Protein AF-A0A969BCL4-F1 (afdb_monomer_lite)

Structure (mmCIF, N/CA/C/O backbone):
data_AF-A0A969BCL4-F1
#
_entry.id   AF-A0A969BCL4-F1
#
loop_
_atom_site.group_PDB
_atom_site.id
_atom_site.type_symbol
_atom_site.label_atom_id
_atom_site.label_alt_id
_atom_site.label_comp_id
_atom_site.label_asym_id
_atom_site.label_entity_id
_atom_site.label_seq_id
_atom_site.pdbx_PDB_ins_code
_atom_site.Cartn_x
_atom_site.Cartn_y
_atom_site.Cartn_z
_atom_site.occupancy
_atom_site.B_iso_or_equiv
_atom_site.auth_seq_id
_atom_site.auth_comp_id
_atom_site.auth_asym_id
_atom_site.auth_atom_id
_atom_site.pdbx_PDB_model_num
ATOM 1 N N . MET A 1 1 ? -19.140 24.832 31.722 1.00 55.03 1 MET A N 1
ATOM 2 C CA . MET A 1 1 ? -18.782 24.164 30.448 1.00 55.03 1 MET A CA 1
ATOM 3 C C . MET A 1 1 ? -19.982 23.315 30.050 1.00 55.03 1 MET A C 1
ATOM 5 O O . MET A 1 1 ? -20.531 22.683 30.938 1.00 55.03 1 MET A O 1
ATOM 9 N N . THR A 1 2 ? -20.484 23.384 28.812 1.00 69.19 2 THR A N 1
ATOM 10 C CA . THR A 1 2 ? -21.686 22.618 28.419 1.00 69.19 2 THR A CA 1
ATOM 11 C C . THR A 1 2 ? -21.348 21.136 28.250 1.00 69.19 2 THR A C 1
ATOM 13 O O . THR A 1 2 ? -20.245 20.812 27.806 1.00 69.19 2 THR A O 1
ATOM 16 N N . ILE A 1 3 ? -22.291 20.250 28.586 1.00 69.75 3 ILE A N 1
ATOM 17 C CA . ILE A 1 3 ? -22.144 18.784 28.495 1.00 69.75 3 ILE A CA 1
ATOM 18 C C . ILE A 1 3 ? -21.679 18.358 27.087 1.00 69.75 3 ILE A C 1
ATOM 20 O O . ILE A 1 3 ? -20.773 17.538 26.960 1.00 69.75 3 ILE A O 1
ATOM 24 N N . ASP A 1 4 ? -22.176 19.016 26.035 1.00 76.06 4 ASP A N 1
ATOM 25 C CA . ASP A 1 4 ? -21.784 18.742 24.644 1.00 76.06 4 ASP A CA 1
ATOM 26 C C . ASP A 1 4 ? -20.310 19.057 24.351 1.00 76.06 4 ASP A C 1
ATOM 28 O O . ASP A 1 4 ? -19.649 18.353 23.586 1.00 76.06 4 ASP A O 1
ATOM 32 N N . LYS A 1 5 ? -19.747 20.105 24.968 1.00 81.88 5 LYS A N 1
ATOM 33 C CA . LYS A 1 5 ? -18.321 20.432 24.800 1.00 81.88 5 LYS A CA 1
ATOM 34 C C . LYS A 1 5 ? -17.436 19.387 25.469 1.00 81.88 5 LYS A C 1
ATOM 36 O O . LYS A 1 5 ? -16.369 19.068 24.948 1.00 81.88 5 LYS A O 1
ATOM 41 N N . GLU A 1 6 ? -17.869 18.849 26.603 1.00 78.62 6 GLU A N 1
ATOM 42 C CA . GLU A 1 6 ? -17.130 17.818 27.328 1.00 78.62 6 GLU A CA 1
ATOM 43 C C . GLU A 1 6 ? -17.177 16.466 26.610 1.00 78.62 6 GLU A C 1
ATOM 45 O O . GLU A 1 6 ? -16.129 15.851 26.402 1.00 78.62 6 GLU A O 1
ATOM 50 N N . ALA A 1 7 ? -18.354 16.065 26.122 1.00 77.19 7 ALA A N 1
ATOM 51 C CA . ALA A 1 7 ? -18.529 14.873 25.294 1.00 77.19 7 ALA A CA 1
ATOM 52 C C . ALA A 1 7 ? -17.659 14.921 24.026 1.00 77.19 7 ALA A C 1
ATOM 54 O O . ALA A 1 7 ? -16.911 13.982 23.740 1.00 77.19 7 ALA A O 1
ATOM 55 N N . ASN A 1 8 ? -17.665 16.053 23.316 1.00 81.38 8 ASN A N 1
ATOM 56 C CA . ASN A 1 8 ? -16.809 16.255 22.147 1.00 81.38 8 ASN A CA 1
ATOM 57 C C . ASN A 1 8 ? -15.319 16.197 22.504 1.00 81.38 8 ASN A C 1
ATOM 59 O O . ASN A 1 8 ? -14.528 15.584 21.789 1.00 81.38 8 ASN A O 1
ATOM 63 N N . ARG A 1 9 ? -14.914 16.775 23.641 1.00 83.88 9 ARG A N 1
ATOM 64 C CA . ARG A 1 9 ? -13.519 16.718 24.099 1.00 83.88 9 ARG A CA 1
ATOM 65 C C . ARG A 1 9 ? -13.057 15.284 24.354 1.00 83.88 9 ARG A C 1
ATOM 67 O O . ARG A 1 9 ? -11.922 14.948 24.020 1.00 83.88 9 ARG A O 1
ATOM 74 N N . ILE A 1 10 ? -13.914 14.452 24.943 1.00 83.81 10 ILE A N 1
ATOM 75 C CA . ILE A 1 10 ? -13.632 13.029 25.158 1.00 83.81 10 ILE A CA 1
ATOM 76 C C . ILE A 1 10 ? -13.509 12.311 23.809 1.00 83.81 10 ILE A C 1
ATOM 78 O O . ILE A 1 10 ? -12.520 11.611 23.595 1.00 83.81 10 ILE A O 1
ATOM 82 N N . ASN A 1 11 ? -14.441 12.544 22.880 1.00 83.94 11 ASN A N 1
ATOM 83 C CA . ASN A 1 11 ? -14.405 11.951 21.541 1.00 83.94 11 ASN A CA 1
ATOM 84 C C . ASN A 1 11 ? -13.098 12.291 20.797 1.00 83.94 11 ASN A C 1
ATOM 86 O O . ASN A 1 11 ? -12.393 11.387 20.347 1.00 83.94 11 ASN A O 1
ATOM 90 N N . TYR A 1 12 ? -12.701 13.567 20.764 1.00 89.19 12 TYR A N 1
ATOM 91 C CA . TYR A 1 12 ? -11.455 13.980 20.113 1.00 89.19 12 TYR A CA 1
ATOM 92 C C . TYR A 1 12 ? -10.210 13.364 20.762 1.00 89.19 12 TYR A C 1
ATOM 94 O O . TYR A 1 12 ? -9.300 12.945 20.050 1.00 89.19 12 TYR A O 1
ATOM 102 N N . ARG A 1 13 ? -10.173 13.235 22.097 1.00 90.00 13 ARG A N 1
ATOM 103 C CA . ARG A 1 13 ? -9.075 12.544 22.799 1.00 90.00 13 ARG A CA 1
ATOM 104 C C . ARG A 1 13 ? -8.994 11.068 22.415 1.00 90.00 13 ARG A C 1
ATOM 106 O O . ARG A 1 13 ? -7.902 10.571 22.133 1.00 90.00 13 ARG A O 1
ATOM 113 N N . LEU A 1 14 ? -10.137 10.379 22.376 1.00 90.56 14 LEU A N 1
ATOM 114 C CA . LEU A 1 14 ? -10.209 8.983 21.946 1.00 90.56 14 LEU A CA 1
ATOM 115 C C . LEU A 1 14 ? -9.699 8.841 20.512 1.00 90.56 14 LEU A C 1
ATOM 117 O O . LEU A 1 14 ? -8.799 8.034 20.279 1.00 90.56 14 LEU A O 1
ATOM 121 N N . ARG A 1 15 ? -10.164 9.697 19.594 1.00 93.19 15 ARG A N 1
ATOM 122 C CA . ARG A 1 15 ? -9.711 9.730 18.199 1.00 93.19 15 ARG A CA 1
ATOM 123 C C . ARG A 1 15 ? -8.196 9.907 18.090 1.00 93.19 15 ARG A C 1
ATOM 125 O O . ARG A 1 15 ? -7.552 9.125 17.396 1.00 93.19 15 ARG A O 1
ATOM 132 N N . SER A 1 16 ? -7.599 10.867 18.800 1.00 91.94 16 SER A N 1
ATOM 133 C CA . SER A 1 16 ? -6.143 11.080 18.770 1.00 91.94 16 SER A CA 1
ATOM 134 C C . SER A 1 16 ? -5.363 9.828 19.185 1.00 91.94 16 SER A C 1
ATOM 136 O O . SER A 1 16 ? -4.421 9.426 18.502 1.00 91.94 16 SER A O 1
ATOM 138 N N . THR A 1 17 ? -5.772 9.170 20.277 1.00 94.00 17 THR A N 1
ATOM 139 C CA . THR A 1 17 ? -5.103 7.937 20.729 1.00 94.00 17 THR A CA 1
ATOM 140 C C . THR A 1 17 ? -5.352 6.754 19.794 1.00 94.00 17 THR A C 1
ATOM 142 O O . THR A 1 17 ? -4.447 5.950 19.575 1.00 94.00 17 THR A O 1
ATOM 145 N N . PHE A 1 18 ? -6.546 6.662 19.203 1.00 93.62 18 PHE A N 1
ATOM 146 C CA . PHE A 1 18 ? -6.902 5.635 18.228 1.00 93.62 18 PHE A CA 1
ATOM 147 C C . PHE A 1 18 ? -6.024 5.731 16.980 1.00 93.62 18 PHE A C 1
ATOM 149 O O . PHE A 1 18 ? -5.455 4.725 16.560 1.00 93.62 18 PHE A O 1
ATOM 156 N N . PHE A 1 19 ? -5.846 6.939 16.434 1.00 95.00 19 PHE A N 1
ATOM 157 C CA . PHE A 1 19 ? -5.025 7.163 15.243 1.00 95.00 19 PHE A CA 1
ATOM 158 C C . PHE A 1 19 ? -3.574 6.732 15.464 1.00 95.00 19 PHE A C 1
ATOM 160 O O . PHE A 1 19 ? -3.024 5.983 14.659 1.00 95.00 19 PHE A O 1
ATOM 167 N N . TYR A 1 20 ? -2.972 7.137 16.585 1.00 93.44 20 TYR A N 1
ATOM 168 C CA . TYR A 1 20 ? -1.598 6.746 16.901 1.00 93.44 20 TYR A CA 1
ATOM 169 C C . TYR A 1 20 ? -1.447 5.226 17.081 1.00 93.44 20 TYR A C 1
ATOM 171 O O . TYR A 1 20 ? -0.499 4.632 16.568 1.00 93.44 20 TYR A O 1
ATOM 179 N N . ARG A 1 21 ? -2.402 4.575 17.761 1.00 95.00 21 ARG A N 1
ATOM 180 C CA . ARG A 1 21 ? -2.406 3.112 17.932 1.00 95.00 21 ARG A CA 1
ATOM 181 C C . ARG A 1 21 ? -2.535 2.385 16.598 1.00 95.00 21 ARG A C 1
ATOM 183 O O . ARG A 1 21 ? -1.770 1.460 16.354 1.00 95.00 21 ARG A O 1
ATOM 190 N N . LYS A 1 22 ? -3.445 2.821 15.722 1.00 94.31 22 LYS A N 1
ATOM 191 C CA . LYS A 1 22 ? -3.623 2.202 14.403 1.00 94.31 22 LYS A CA 1
ATOM 192 C C . LYS A 1 22 ? -2.425 2.403 13.482 1.00 94.31 22 LYS A C 1
ATOM 194 O O . LYS A 1 22 ? -2.052 1.464 12.793 1.00 94.31 22 LYS A O 1
ATOM 199 N N . LEU A 1 23 ? -1.768 3.564 13.527 1.00 93.19 23 LEU A N 1
ATOM 200 C CA . LEU A 1 23 ? -0.519 3.778 12.788 1.00 93.19 23 LEU A CA 1
ATOM 201 C C . LEU A 1 23 ? 0.567 2.767 13.197 1.00 93.19 23 LEU A C 1
ATOM 203 O O . LEU A 1 23 ? 1.304 2.277 12.346 1.00 93.19 23 LEU A O 1
ATOM 207 N N . LYS A 1 24 ? 0.655 2.440 14.495 1.00 92.06 24 LYS A N 1
ATOM 208 C CA . LYS A 1 24 ? 1.563 1.400 15.003 1.00 92.06 24 LYS A CA 1
ATOM 209 C C . LYS A 1 24 ? 1.114 -0.007 14.609 1.00 92.06 24 LYS A C 1
ATOM 211 O O . LYS A 1 24 ? 1.948 -0.787 14.175 1.00 92.06 24 LYS A O 1
ATOM 216 N N . GLU A 1 25 ? -0.178 -0.308 14.725 1.00 92.19 25 GLU A N 1
ATOM 217 C CA . GLU A 1 25 ? -0.762 -1.607 14.354 1.00 92.19 25 GLU A CA 1
ATOM 218 C C . GLU A 1 25 ? -0.533 -1.948 12.877 1.00 92.19 25 GLU A C 1
ATOM 220 O O . GLU A 1 25 ? -0.186 -3.078 12.560 1.00 92.19 25 GLU A O 1
ATOM 225 N N . TYR A 1 26 ? -0.684 -0.975 11.976 1.00 92.94 26 TYR A N 1
ATOM 226 C CA . TYR A 1 26 ? -0.462 -1.175 10.540 1.00 92.94 26 TYR A CA 1
ATOM 227 C C . TYR A 1 26 ? 1.011 -1.195 10.140 1.00 92.94 26 TYR A C 1
ATOM 229 O O . TYR A 1 26 ? 1.324 -1.470 8.986 1.00 92.94 26 TYR A O 1
ATOM 237 N N . ASN A 1 27 ? 1.912 -0.888 11.075 1.00 91.75 27 ASN A N 1
ATOM 238 C CA . ASN A 1 27 ? 3.354 -0.892 10.870 1.00 91.75 27 ASN A CA 1
ATOM 239 C C . ASN A 1 27 ? 3.812 -0.081 9.636 1.00 91.75 27 ASN A C 1
ATOM 241 O O . ASN A 1 27 ? 4.855 -0.364 9.045 1.00 91.75 27 ASN A O 1
ATOM 245 N N . THR A 1 28 ? 3.048 0.952 9.255 1.00 92.31 28 THR A N 1
ATOM 246 C CA . THR A 1 28 ? 3.222 1.709 8.002 1.00 92.31 28 THR A CA 1
ATOM 247 C C . THR A 1 28 ? 4.622 2.298 7.860 1.00 92.31 28 THR A C 1
ATOM 249 O O . THR A 1 28 ? 5.209 2.271 6.784 1.00 92.31 28 THR A O 1
ATOM 252 N N . LEU A 1 29 ? 5.188 2.793 8.964 1.00 93.56 29 LEU A N 1
ATOM 253 C CA . LEU A 1 29 ? 6.511 3.424 8.972 1.00 93.56 29 LEU A CA 1
ATOM 254 C C . LEU A 1 29 ? 7.651 2.425 8.701 1.00 93.56 29 LEU A C 1
ATOM 256 O O . LEU A 1 29 ? 8.765 2.844 8.410 1.00 93.56 29 LEU A O 1
ATOM 260 N N . SER A 1 30 ? 7.397 1.115 8.804 1.00 94.25 30 SER A N 1
ATOM 261 C CA . SER A 1 30 ? 8.404 0.082 8.533 1.00 94.25 30 SER A CA 1
ATOM 262 C C . SER A 1 30 ? 8.559 -0.245 7.049 1.00 94.25 30 SER A C 1
ATOM 264 O O . SER A 1 30 ? 9.555 -0.865 6.679 1.00 94.25 30 SER A O 1
ATOM 266 N N . PHE A 1 31 ? 7.604 0.146 6.194 1.00 95.38 31 PHE A N 1
ATOM 267 C CA . PHE A 1 31 ? 7.625 -0.262 4.790 1.00 95.38 31 PHE A CA 1
ATOM 268 C C . PHE A 1 31 ? 8.838 0.271 4.037 1.00 95.38 31 PHE A C 1
ATOM 270 O O . PHE A 1 31 ? 9.436 -0.499 3.294 1.00 95.38 31 PHE A O 1
ATOM 277 N N . SER A 1 32 ? 9.256 1.518 4.281 1.00 92.81 32 SER A N 1
ATOM 278 C CA . SER A 1 32 ? 10.476 2.067 3.672 1.00 92.81 32 SER A CA 1
ATOM 279 C C . SER A 1 32 ? 11.683 1.179 3.970 1.00 92.81 32 SER A C 1
ATOM 281 O O . SER A 1 32 ? 12.315 0.687 3.049 1.00 92.81 32 SER A O 1
ATOM 283 N N . ALA A 1 33 ? 11.904 0.823 5.240 1.00 94.88 33 ALA A N 1
ATOM 284 C CA . ALA A 1 33 ? 13.007 -0.059 5.620 1.00 94.88 33 ALA A CA 1
ATOM 285 C C . ALA A 1 33 ? 12.896 -1.472 5.011 1.00 94.88 33 ALA A C 1
ATOM 287 O O . ALA A 1 33 ? 13.911 -2.080 4.676 1.00 94.88 33 ALA A O 1
ATOM 288 N N . LYS A 1 34 ? 11.675 -2.012 4.863 1.00 95.75 34 LYS A N 1
ATOM 289 C CA . LYS A 1 34 ? 11.449 -3.317 4.212 1.00 95.75 34 LYS A CA 1
ATOM 290 C C . LYS A 1 34 ? 11.785 -3.275 2.720 1.00 95.75 34 LYS A C 1
ATOM 292 O O . LYS A 1 34 ? 12.353 -4.236 2.216 1.00 95.75 34 LYS A O 1
ATOM 297 N N . ILE A 1 35 ? 11.443 -2.187 2.034 1.00 96.25 35 ILE A N 1
ATOM 298 C CA . ILE A 1 35 ? 11.778 -1.977 0.622 1.00 96.25 35 ILE A CA 1
ATOM 299 C C . ILE A 1 35 ? 13.281 -1.727 0.457 1.00 96.25 35 ILE A C 1
ATOM 301 O O . ILE A 1 35 ? 13.910 -2.352 -0.393 1.00 96.25 35 ILE A O 1
ATOM 305 N N . ASP A 1 36 ? 13.881 -0.899 1.312 1.00 95.44 36 ASP A N 1
ATOM 306 C CA . ASP A 1 36 ? 15.315 -0.594 1.275 1.00 95.44 36 ASP A CA 1
ATOM 307 C C . ASP A 1 36 ? 16.169 -1.858 1.449 1.00 95.44 36 ASP A C 1
ATOM 309 O O . ASP A 1 36 ? 17.187 -2.033 0.779 1.00 95.44 36 ASP A O 1
ATOM 313 N N . ALA A 1 37 ? 15.716 -2.796 2.289 1.00 96.69 37 ALA A N 1
ATOM 314 C CA . ALA A 1 37 ? 16.365 -4.092 2.476 1.00 96.69 37 ALA A CA 1
ATOM 315 C C . ALA A 1 37 ? 16.393 -4.966 1.205 1.00 96.69 37 ALA A C 1
ATOM 317 O O . ALA A 1 37 ? 17.202 -5.890 1.124 1.00 96.69 37 ALA A O 1
ATOM 318 N N . LEU A 1 38 ? 15.541 -4.683 0.214 1.00 96.81 38 LEU A N 1
ATOM 319 C CA . LEU A 1 38 ? 15.477 -5.405 -1.060 1.00 96.81 38 LEU A CA 1
ATOM 320 C C . LEU A 1 38 ? 16.330 -4.757 -2.158 1.00 96.81 38 LEU A C 1
ATOM 322 O O . LEU A 1 38 ? 16.629 -5.411 -3.158 1.00 96.81 38 LEU A O 1
ATOM 326 N N . LEU A 1 39 ? 16.778 -3.509 -1.978 1.00 96.12 39 LEU A N 1
ATOM 327 C CA . LEU A 1 39 ? 17.599 -2.802 -2.967 1.00 96.12 39 LEU A CA 1
ATOM 328 C C . LEU A 1 39 ? 18.903 -3.535 -3.334 1.00 96.12 39 LEU A C 1
ATOM 330 O O . LEU A 1 39 ? 19.216 -3.586 -4.525 1.00 96.12 39 LEU A O 1
ATOM 334 N N . PRO A 1 40 ? 19.644 -4.173 -2.399 1.00 97.38 40 PRO A N 1
ATOM 335 C CA . PRO A 1 40 ? 20.856 -4.927 -2.743 1.00 97.38 40 PRO A CA 1
ATOM 336 C C . PRO A 1 40 ? 20.616 -6.141 -3.656 1.00 97.38 40 PRO A C 1
ATOM 338 O O . PRO A 1 40 ? 21.557 -6.662 -4.258 1.00 97.38 40 PRO A O 1
ATOM 341 N N . VAL A 1 41 ? 19.370 -6.617 -3.739 1.00 96.50 41 VAL A N 1
ATOM 342 C CA . VAL A 1 41 ? 18.962 -7.780 -4.540 1.00 96.50 41 VAL A CA 1
ATOM 343 C C . VAL A 1 41 ? 17.957 -7.417 -5.638 1.00 96.50 41 VAL A C 1
ATOM 345 O O . VAL A 1 41 ? 17.356 -8.310 -6.236 1.00 96.50 41 VAL A O 1
ATOM 348 N N . LYS A 1 42 ? 17.789 -6.123 -5.950 1.00 95.19 42 LYS A N 1
ATOM 349 C CA . LYS A 1 42 ? 16.802 -5.621 -6.923 1.00 95.19 42 LYS A CA 1
ATOM 350 C C . LYS A 1 42 ? 16.913 -6.273 -8.308 1.00 95.19 42 LYS A C 1
ATOM 352 O O . LYS A 1 42 ? 15.908 -6.461 -8.981 1.00 95.19 42 LYS A O 1
ATOM 357 N N . GLN A 1 43 ? 18.115 -6.694 -8.701 1.00 95.25 43 GLN A N 1
ATOM 358 C CA . GLN A 1 43 ? 18.410 -7.409 -9.946 1.00 95.25 43 GLN A CA 1
ATOM 359 C C . GLN A 1 43 ? 17.719 -8.779 -10.071 1.00 95.25 43 GLN A C 1
ATOM 361 O O . GLN A 1 43 ? 17.648 -9.325 -11.167 1.00 95.25 43 GLN A O 1
ATOM 366 N N . LEU A 1 44 ? 17.214 -9.354 -8.971 1.00 96.25 44 LEU A N 1
ATOM 367 C CA . LEU A 1 44 ? 16.454 -10.612 -8.985 1.00 96.25 44 LEU A CA 1
ATOM 368 C C . LEU A 1 44 ? 15.003 -10.443 -9.472 1.00 96.25 44 LEU A C 1
ATOM 370 O O . LEU A 1 44 ? 14.290 -11.446 -9.626 1.00 96.25 44 LEU A O 1
ATOM 374 N N . TYR A 1 45 ? 14.573 -9.198 -9.687 1.00 96.50 45 TYR A N 1
ATOM 375 C CA . TYR A 1 45 ? 13.251 -8.803 -10.159 1.00 96.50 45 TYR A CA 1
ATOM 376 C C . TYR A 1 45 ? 13.397 -8.217 -11.570 1.00 96.50 45 TYR A C 1
ATOM 378 O O . TYR A 1 45 ? 13.833 -7.081 -11.739 1.00 96.50 45 TYR A O 1
ATOM 386 N N . ILE A 1 46 ? 13.105 -9.034 -12.586 1.00 96.56 46 ILE A N 1
ATOM 387 C CA . ILE A 1 46 ? 13.285 -8.704 -14.010 1.00 96.56 46 ILE A CA 1
ATOM 388 C C . ILE A 1 46 ? 12.023 -8.008 -14.523 1.00 96.56 46 ILE A C 1
ATOM 390 O O . ILE A 1 46 ? 10.945 -8.566 -14.394 1.00 96.56 46 ILE A O 1
ATOM 394 N N . TRP A 1 47 ? 12.145 -6.836 -15.148 1.00 97.50 47 TRP A N 1
ATOM 395 C CA . TRP A 1 47 ? 11.006 -5.978 -15.524 1.00 97.50 47 TRP A CA 1
ATOM 396 C C . TRP A 1 47 ? 10.617 -6.040 -17.009 1.00 97.50 47 TRP A C 1
ATOM 398 O O . TRP A 1 47 ? 9.908 -5.163 -17.505 1.00 97.50 47 TRP A O 1
ATOM 408 N N . ASP A 1 48 ? 11.060 -7.062 -17.738 1.00 95.81 48 ASP A N 1
ATOM 409 C CA . ASP A 1 48 ? 10.814 -7.176 -19.184 1.00 95.81 48 ASP A CA 1
ATOM 410 C C . ASP A 1 48 ? 9.315 -7.258 -19.519 1.00 95.81 48 ASP A C 1
ATOM 412 O O . ASP A 1 48 ? 8.872 -6.737 -20.540 1.00 95.81 48 ASP A O 1
ATOM 416 N N . ASP A 1 49 ? 8.517 -7.837 -18.617 1.00 96.56 49 ASP A N 1
ATOM 417 C CA . ASP A 1 49 ? 7.070 -8.028 -18.772 1.00 96.56 49 ASP A CA 1
ATOM 418 C C . ASP A 1 49 ? 6.228 -6.889 -18.148 1.00 96.56 49 ASP A C 1
ATOM 420 O O . ASP A 1 49 ? 5.015 -7.003 -17.967 1.00 96.56 49 ASP A O 1
ATOM 424 N N . ARG A 1 50 ? 6.865 -5.749 -17.833 1.00 97.06 50 ARG A N 1
ATOM 425 C CA . ARG A 1 50 ? 6.252 -4.582 -17.166 1.00 97.06 50 ARG A CA 1
ATOM 426 C C . ARG A 1 50 ? 4.923 -4.122 -17.773 1.00 97.06 50 ARG A C 1
ATOM 428 O O . ARG A 1 50 ? 4.017 -3.740 -17.035 1.00 97.06 50 ARG A O 1
ATOM 435 N N . ALA A 1 51 ? 4.791 -4.191 -19.098 1.00 96.81 51 ALA A N 1
ATOM 436 C CA . ALA A 1 51 ? 3.600 -3.739 -19.808 1.00 96.81 51 ALA A CA 1
ATOM 437 C C . ALA A 1 51 ? 2.380 -4.612 -19.470 1.00 96.81 51 ALA A C 1
ATOM 439 O O . ALA A 1 51 ? 1.284 -4.101 -19.239 1.00 96.81 51 ALA A O 1
ATOM 440 N N . ASN A 1 52 ? 2.573 -5.930 -19.344 1.00 97.00 52 ASN A N 1
ATOM 441 C CA . ASN A 1 52 ? 1.513 -6.849 -18.924 1.00 97.00 52 ASN A CA 1
ATOM 442 C C . ASN A 1 52 ? 1.177 -6.706 -17.436 1.00 97.00 52 ASN A C 1
ATOM 444 O O . ASN A 1 52 ? 0.089 -7.088 -16.998 1.00 97.00 52 ASN A O 1
ATOM 448 N N . TRP A 1 53 ? 2.081 -6.109 -16.661 1.00 98.00 53 TRP A N 1
ATOM 449 C CA . TRP A 1 53 ? 1.867 -5.772 -15.259 1.00 98.00 53 TRP A CA 1
ATOM 450 C C . TRP A 1 53 ? 1.313 -4.366 -15.075 1.00 98.00 53 TRP A C 1
ATOM 452 O O . TRP A 1 53 ? 1.385 -3.863 -13.963 1.00 98.00 53 TRP A O 1
ATOM 462 N N . GLY A 1 54 ? 0.769 -3.734 -16.120 1.00 97.88 54 GLY A N 1
ATOM 463 C CA . GLY A 1 54 ? 0.047 -2.467 -16.000 1.00 97.88 54 GLY A CA 1
ATOM 464 C C . GLY A 1 54 ? 0.926 -1.233 -15.811 1.00 97.88 54 GLY A C 1
ATOM 465 O O . GLY A 1 54 ? 0.411 -0.187 -15.435 1.00 97.88 54 GLY A O 1
ATOM 466 N N . ILE A 1 55 ? 2.236 -1.345 -16.040 1.00 98.44 55 ILE A N 1
ATOM 467 C CA . ILE A 1 55 ? 3.156 -0.212 -15.940 1.00 98.44 55 ILE A CA 1
ATOM 468 C C . ILE A 1 55 ? 3.114 0.568 -17.260 1.00 98.44 55 ILE A C 1
ATOM 470 O O . ILE A 1 55 ? 3.454 0.025 -18.313 1.00 98.44 55 ILE A O 1
ATOM 474 N N . GLY A 1 56 ? 2.702 1.834 -17.194 1.00 97.00 56 GLY A N 1
ATOM 475 C CA . GLY A 1 56 ? 2.751 2.773 -18.317 1.00 97.00 56 GLY A CA 1
ATOM 476 C C . GLY A 1 56 ? 4.188 3.102 -18.730 1.00 97.00 56 GLY A C 1
ATOM 477 O O . GLY A 1 56 ? 5.077 3.178 -17.883 1.00 97.00 56 GLY A O 1
ATOM 478 N N . GLU A 1 57 ? 4.425 3.291 -20.029 1.00 95.81 57 GLU A N 1
ATOM 479 C CA . GLU A 1 57 ? 5.782 3.490 -20.560 1.00 95.81 57 GLU A CA 1
ATOM 480 C C . GLU A 1 57 ? 6.401 4.823 -20.118 1.00 95.81 57 GLU A C 1
ATOM 482 O O . GLU A 1 57 ? 7.584 4.854 -19.774 1.00 95.81 57 GLU A O 1
ATOM 487 N N . ASP A 1 58 ? 5.606 5.894 -20.049 1.00 95.00 58 ASP A N 1
ATOM 488 C CA . ASP A 1 58 ? 6.062 7.207 -19.577 1.00 95.00 58 ASP A CA 1
ATOM 489 C C . ASP A 1 58 ? 6.450 7.130 -18.093 1.00 95.00 58 ASP A C 1
ATOM 491 O O . ASP A 1 58 ? 7.589 7.424 -17.729 1.00 95.00 58 ASP A O 1
ATOM 495 N N . ALA A 1 59 ? 5.567 6.585 -17.247 1.00 96.69 59 ALA A N 1
ATOM 496 C CA . ALA A 1 59 ? 5.860 6.313 -15.842 1.00 96.69 59 ALA A CA 1
ATOM 497 C C . ALA A 1 59 ? 7.095 5.412 -15.635 1.00 96.69 59 ALA A C 1
ATOM 499 O O . ALA A 1 59 ? 7.904 5.658 -14.738 1.00 96.69 59 ALA A O 1
ATOM 500 N N . PHE A 1 60 ? 7.265 4.366 -16.450 1.00 97.31 60 PHE A N 1
ATOM 501 C CA . PHE A 1 60 ? 8.444 3.501 -16.384 1.00 97.31 60 PHE A CA 1
ATOM 502 C C . PHE A 1 60 ? 9.723 4.258 -16.740 1.00 97.31 60 PHE A C 1
ATOM 504 O O . PHE A 1 60 ? 10.728 4.140 -16.034 1.00 97.31 60 PHE A O 1
ATOM 511 N N . THR A 1 61 ? 9.683 5.034 -17.822 1.00 95.75 61 THR A N 1
ATOM 512 C CA . THR A 1 61 ? 10.808 5.842 -18.302 1.00 95.75 61 THR A CA 1
ATOM 513 C C . THR A 1 61 ? 11.201 6.883 -17.263 1.00 95.75 61 THR A C 1
ATOM 515 O O . THR A 1 61 ? 12.384 7.028 -16.958 1.00 95.75 61 THR A O 1
ATOM 518 N N . TYR A 1 62 ? 10.210 7.544 -16.666 1.00 95.81 62 TYR A N 1
ATOM 519 C CA . TYR A 1 62 ? 10.399 8.499 -15.587 1.00 95.81 62 TYR A CA 1
ATOM 520 C C . TYR A 1 62 ? 11.179 7.887 -14.420 1.00 95.81 62 TYR A C 1
ATOM 522 O O . TYR A 1 62 ? 12.259 8.365 -14.074 1.00 95.81 62 TYR A O 1
ATOM 530 N N . VAL A 1 63 ? 10.672 6.786 -13.849 1.00 96.62 63 VAL A N 1
ATOM 531 C CA . VAL A 1 63 ? 11.307 6.137 -12.691 1.00 96.62 63 VAL A CA 1
ATOM 532 C C . VAL A 1 63 ? 12.685 5.586 -13.054 1.00 96.62 63 VAL A C 1
ATOM 534 O O . VAL A 1 63 ? 13.614 5.722 -12.267 1.00 96.62 63 VAL A O 1
ATOM 537 N N . SER A 1 64 ? 12.847 5.012 -14.249 1.00 95.31 64 SER A N 1
ATOM 538 C CA . SER A 1 64 ? 14.129 4.448 -14.699 1.00 95.31 64 SER A CA 1
ATOM 539 C C . SER A 1 64 ? 15.232 5.499 -14.854 1.00 95.31 64 SER A C 1
ATOM 541 O O . SER A 1 64 ? 16.406 5.185 -14.671 1.00 95.31 64 SER A O 1
ATOM 543 N N . ASN A 1 65 ? 14.863 6.738 -15.185 1.00 94.81 65 ASN A N 1
ATOM 544 C CA . ASN A 1 65 ? 15.799 7.852 -15.345 1.00 94.81 65 ASN A CA 1
ATOM 545 C C . ASN A 1 65 ? 15.974 8.681 -14.060 1.00 94.81 65 ASN A C 1
ATOM 547 O O . ASN A 1 65 ? 16.796 9.600 -14.026 1.00 94.81 65 ASN A O 1
ATOM 551 N N . HIS A 1 66 ? 15.208 8.388 -13.008 1.00 94.19 66 HIS A N 1
ATOM 552 C CA . HIS A 1 66 ? 15.235 9.141 -11.763 1.00 94.19 66 HIS A CA 1
ATOM 553 C C . HIS A 1 66 ? 16.468 8.769 -10.922 1.00 94.19 66 HIS A C 1
ATOM 555 O O . HIS A 1 66 ? 16.778 7.599 -10.724 1.00 94.19 66 HIS A O 1
ATOM 561 N N . SER A 1 67 ? 17.179 9.760 -10.372 1.00 91.00 67 SER A N 1
ATOM 562 C CA . SER A 1 67 ? 18.473 9.518 -9.709 1.00 91.00 67 SER A CA 1
ATOM 563 C C . SER A 1 67 ? 18.377 8.762 -8.382 1.00 91.00 67 SER A C 1
ATOM 565 O O . SER A 1 67 ? 19.351 8.143 -7.961 1.00 91.00 67 SER A O 1
ATOM 567 N N . ASN A 1 68 ? 17.228 8.855 -7.707 1.00 92.38 68 ASN A N 1
ATOM 568 C CA . ASN A 1 68 ? 17.046 8.332 -6.349 1.00 92.38 68 ASN A CA 1
ATOM 569 C C . ASN A 1 68 ? 15.852 7.373 -6.209 1.00 92.38 68 ASN A C 1
ATOM 571 O O . ASN A 1 68 ? 15.526 6.970 -5.098 1.00 92.38 68 ASN A O 1
ATOM 575 N N . LEU A 1 69 ? 15.165 7.048 -7.309 1.00 94.94 69 LEU A N 1
ATOM 576 C CA . LEU A 1 69 ? 14.046 6.109 -7.274 1.00 94.94 69 LEU A CA 1
ATOM 577 C C . LEU A 1 69 ? 14.443 4.836 -7.993 1.00 94.94 69 LEU A C 1
ATOM 579 O O . LEU A 1 69 ? 15.085 4.856 -9.036 1.00 94.94 69 LEU A O 1
ATOM 583 N N . GLU A 1 70 ? 14.014 3.726 -7.423 1.00 96.62 70 GLU A N 1
ATOM 584 C CA . GLU A 1 70 ? 14.213 2.400 -7.974 1.00 96.62 70 GLU A CA 1
ATOM 585 C C . GLU A 1 70 ? 12.858 1.799 -8.328 1.00 96.62 70 GLU A C 1
ATOM 587 O O . GLU A 1 70 ? 11.870 1.991 -7.614 1.00 96.62 70 GLU A O 1
AT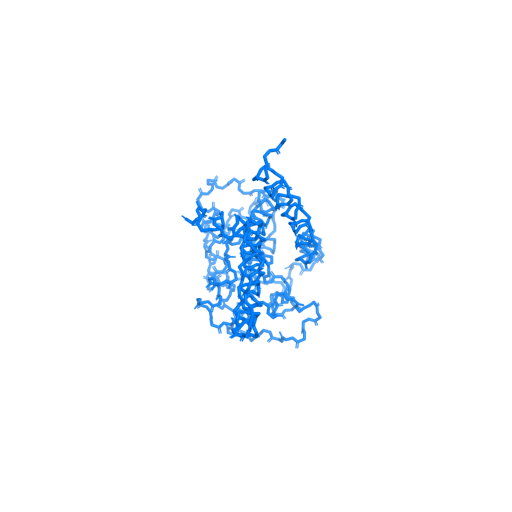OM 592 N N . LEU A 1 71 ? 12.803 1.002 -9.397 1.00 97.69 71 LEU A N 1
ATOM 593 C CA . LEU A 1 71 ? 11.551 0.387 -9.856 1.00 97.69 71 LEU A CA 1
ATOM 594 C C . LEU A 1 71 ? 10.843 -0.397 -8.747 1.00 97.69 71 LEU A C 1
ATOM 596 O O . LEU A 1 71 ? 9.625 -0.349 -8.651 1.00 97.69 71 LEU A O 1
ATOM 600 N N . ILE A 1 72 ? 11.598 -1.064 -7.871 1.00 97.50 72 ILE A N 1
ATOM 601 C CA . ILE A 1 72 ? 11.045 -1.830 -6.749 1.00 97.50 72 ILE A CA 1
ATOM 602 C C . ILE A 1 72 ? 10.424 -0.946 -5.658 1.00 97.50 72 ILE A C 1
ATOM 604 O O . ILE A 1 72 ? 9.537 -1.398 -4.942 1.00 97.50 72 ILE A O 1
ATOM 608 N N . GLN A 1 73 ? 10.850 0.311 -5.525 1.00 97.69 73 GLN A N 1
ATOM 609 C CA . GLN A 1 73 ? 10.202 1.258 -4.617 1.00 97.69 73 GLN A CA 1
ATOM 610 C C . GLN A 1 73 ? 8.855 1.711 -5.181 1.00 97.69 73 GLN A C 1
ATOM 612 O O . GLN A 1 73 ? 7.914 1.924 -4.428 1.00 97.69 73 GLN A O 1
ATOM 617 N N . VAL A 1 74 ? 8.738 1.837 -6.502 1.00 97.88 74 VAL A N 1
ATOM 618 C CA . VAL A 1 74 ? 7.569 2.465 -7.125 1.00 97.88 74 VAL A CA 1
ATOM 619 C C . VAL A 1 74 ? 6.553 1.439 -7.611 1.00 97.88 74 VAL A C 1
ATOM 621 O O . VAL A 1 74 ? 5.381 1.529 -7.267 1.00 97.88 74 VAL A O 1
ATOM 624 N N . PHE A 1 75 ? 6.980 0.443 -8.378 1.00 98.62 75 PHE A N 1
ATOM 625 C CA . PHE A 1 75 ? 6.096 -0.523 -9.017 1.00 98.62 75 PHE A CA 1
ATOM 626 C C . PHE A 1 75 ? 6.048 -1.855 -8.266 1.00 98.62 75 PHE A C 1
ATOM 628 O O . PHE A 1 75 ? 7.013 -2.326 -7.665 1.00 98.62 75 PHE A O 1
ATOM 635 N N . CYS A 1 76 ? 4.886 -2.491 -8.332 1.00 98.44 76 CYS A N 1
ATOM 636 C CA . CYS A 1 76 ? 4.591 -3.783 -7.747 1.00 98.44 76 CYS A CA 1
ATOM 637 C C . CYS A 1 76 ? 4.997 -4.912 -8.702 1.00 98.44 76 CYS A C 1
ATOM 639 O O . CYS A 1 76 ? 4.333 -5.154 -9.714 1.00 98.44 76 CYS A O 1
ATOM 641 N N . HIS A 1 77 ? 6.050 -5.651 -8.357 1.00 98.38 77 HIS A N 1
ATOM 642 C CA . HIS A 1 77 ? 6.474 -6.832 -9.110 1.00 98.38 77 HIS A CA 1
ATOM 643 C C . HIS A 1 77 ? 5.717 -8.099 -8.639 1.00 98.38 77 HIS A C 1
ATOM 645 O O . HIS A 1 77 ? 5.728 -8.383 -7.437 1.00 98.38 77 HIS A O 1
ATOM 651 N N . PRO A 1 78 ? 5.150 -8.944 -9.532 1.00 97.69 78 PRO A N 1
ATOM 652 C CA . PRO A 1 78 ? 4.372 -10.131 -9.134 1.00 97.69 78 PRO A CA 1
ATOM 653 C C . PRO A 1 78 ? 5.142 -11.122 -8.249 1.00 97.69 78 PRO A C 1
ATOM 655 O O . PRO A 1 78 ? 4.654 -11.551 -7.206 1.00 97.69 78 PRO A O 1
ATOM 658 N N . LYS A 1 79 ? 6.384 -11.458 -8.627 1.00 97.00 79 LYS A N 1
ATOM 659 C CA . LYS A 1 79 ? 7.292 -12.284 -7.808 1.00 97.00 79 LYS A CA 1
ATOM 660 C C . LYS A 1 79 ? 7.489 -11.722 -6.394 1.00 97.00 79 LYS A C 1
ATOM 662 O O . LYS A 1 79 ? 7.405 -12.471 -5.427 1.00 97.00 79 LYS A O 1
ATOM 667 N N . LEU A 1 80 ? 7.686 -10.410 -6.270 1.00 96.44 80 LEU A N 1
ATOM 668 C CA . LEU A 1 80 ? 7.986 -9.771 -4.995 1.00 96.44 80 LEU A CA 1
ATOM 669 C C . LEU A 1 80 ? 6.839 -9.910 -3.991 1.00 96.44 80 LEU A C 1
ATOM 671 O O . LEU A 1 80 ? 7.067 -10.302 -2.852 1.00 96.44 80 LEU A O 1
ATOM 675 N N . ILE A 1 81 ? 5.600 -9.642 -4.405 1.00 96.56 81 ILE A N 1
ATOM 676 C CA . ILE A 1 81 ? 4.434 -9.759 -3.511 1.00 96.56 81 ILE A CA 1
ATOM 677 C C . ILE A 1 81 ? 4.069 -11.211 -3.177 1.00 96.56 81 ILE A C 1
ATOM 679 O O . ILE A 1 81 ? 3.332 -11.451 -2.223 1.00 96.56 81 ILE A O 1
ATOM 683 N N . ARG A 1 82 ? 4.590 -12.189 -3.928 1.00 95.69 82 ARG A N 1
ATOM 684 C CA . ARG A 1 82 ? 4.501 -13.613 -3.571 1.00 95.69 82 ARG A CA 1
ATOM 685 C C . ARG A 1 82 ? 5.542 -14.008 -2.528 1.00 95.69 82 ARG A C 1
ATOM 687 O O . ARG A 1 82 ? 5.246 -14.827 -1.664 1.00 95.69 82 ARG A O 1
ATOM 694 N N . GLU A 1 83 ? 6.743 -13.444 -2.607 1.00 94.81 83 GLU A N 1
ATOM 695 C CA . GLU A 1 83 ? 7.828 -13.662 -1.639 1.00 94.81 83 GLU A CA 1
ATOM 696 C C . GLU A 1 83 ? 7.598 -12.883 -0.334 1.00 94.81 83 GLU A C 1
ATOM 698 O O . GLU A 1 83 ? 7.972 -13.342 0.745 1.00 94.81 83 GLU A O 1
ATOM 703 N N . HIS A 1 84 ? 6.936 -11.727 -0.429 1.00 94.19 84 HIS A N 1
ATOM 704 C CA . HIS A 1 84 ? 6.710 -10.791 0.666 1.00 94.19 84 HIS A CA 1
ATOM 705 C C . HIS A 1 84 ? 5.279 -10.235 0.629 1.00 94.19 84 HIS A C 1
ATOM 707 O O . HIS A 1 84 ? 5.064 -9.058 0.335 1.00 94.19 84 HIS A O 1
ATOM 713 N N . SER A 1 85 ? 4.283 -11.063 0.958 1.00 93.69 85 SER A N 1
ATOM 714 C CA . SER A 1 85 ? 2.859 -10.672 0.932 1.00 93.69 85 SER A CA 1
ATOM 715 C C . SER A 1 85 ? 2.527 -9.433 1.773 1.00 93.69 85 SER A C 1
ATOM 717 O O . SER A 1 85 ? 1.648 -8.656 1.399 1.00 93.69 85 SER A O 1
ATOM 719 N N . ILE A 1 86 ? 3.287 -9.159 2.838 1.00 93.56 86 ILE A N 1
ATOM 720 C CA . ILE A 1 86 ? 3.160 -7.927 3.630 1.00 93.56 86 ILE A CA 1
ATOM 721 C C . ILE A 1 86 ? 3.321 -6.644 2.788 1.00 93.56 86 ILE A C 1
ATOM 723 O O . ILE A 1 86 ? 2.713 -5.619 3.096 1.00 93.56 86 ILE A O 1
ATOM 727 N N . LEU A 1 87 ? 4.098 -6.686 1.697 1.00 96.25 87 LEU A N 1
ATOM 728 C CA . LEU A 1 87 ? 4.308 -5.539 0.807 1.00 96.25 87 LEU A CA 1
ATOM 729 C C . LEU A 1 87 ? 3.080 -5.209 -0.048 1.00 96.25 87 LEU A C 1
ATOM 731 O O . LEU A 1 87 ? 3.022 -4.125 -0.623 1.00 96.25 87 LEU A O 1
ATOM 735 N N . LEU A 1 88 ? 2.054 -6.066 -0.075 1.00 96.88 88 LEU A N 1
ATOM 736 C CA . LEU A 1 88 ? 0.764 -5.715 -0.674 1.00 96.88 88 LEU A CA 1
ATOM 737 C C . LEU A 1 88 ? 0.181 -4.447 -0.048 1.00 96.88 88 LEU A C 1
ATOM 739 O O . LEU A 1 88 ? -0.331 -3.594 -0.769 1.00 96.88 88 LEU A O 1
ATOM 743 N N . ALA A 1 89 ? 0.319 -4.284 1.272 1.00 96.62 89 ALA A N 1
ATOM 744 C CA . ALA A 1 89 ? -0.126 -3.080 1.959 1.00 96.62 89 ALA A CA 1
ATOM 745 C C . ALA A 1 89 ? 0.665 -1.850 1.499 1.00 96.62 89 ALA A C 1
ATOM 747 O O . ALA A 1 89 ? 0.078 -0.784 1.333 1.00 96.62 89 ALA A O 1
ATOM 748 N N . TYR A 1 90 ? 1.970 -1.985 1.258 1.00 97.94 90 TYR A N 1
ATOM 749 C CA . TYR A 1 90 ? 2.786 -0.896 0.728 1.00 97.94 90 TYR A CA 1
ATOM 750 C C . TYR A 1 90 ? 2.294 -0.460 -0.656 1.00 97.94 90 TYR A C 1
ATOM 752 O O . TYR A 1 90 ? 1.841 0.678 -0.801 1.00 97.94 90 TYR A O 1
ATOM 760 N N . TYR A 1 91 ? 2.284 -1.380 -1.628 1.00 98.38 91 TYR A N 1
ATOM 761 C CA . TYR A 1 91 ? 1.903 -1.078 -3.012 1.00 98.38 91 TYR A CA 1
ATOM 762 C C . TYR A 1 91 ? 0.460 -0.598 -3.135 1.00 98.38 91 TYR A C 1
ATOM 764 O O . TYR A 1 91 ? 0.190 0.367 -3.844 1.00 98.38 91 TYR A O 1
ATOM 772 N N . ARG A 1 92 ? -0.471 -1.192 -2.379 1.00 98.00 92 ARG A N 1
ATOM 773 C CA . ARG A 1 92 ? -1.853 -0.708 -2.324 1.00 98.00 92 ARG A CA 1
ATOM 774 C C . ARG A 1 92 ? -1.920 0.743 -1.843 1.00 98.00 92 ARG A C 1
ATOM 776 O O . ARG A 1 92 ? -2.692 1.532 -2.389 1.00 98.00 92 ARG A O 1
ATOM 783 N N . ASN A 1 93 ? -1.185 1.084 -0.782 1.00 98.12 93 ASN A N 1
ATOM 784 C CA . ASN A 1 93 ? -1.254 2.424 -0.210 1.00 98.12 93 ASN A CA 1
ATOM 785 C C . ASN A 1 93 ? -0.650 3.473 -1.152 1.00 98.12 93 ASN A C 1
ATOM 787 O O . ASN A 1 93 ? -1.264 4.527 -1.298 1.00 98.12 93 ASN A O 1
ATOM 791 N N . ILE A 1 94 ? 0.476 3.190 -1.820 1.00 98.00 94 ILE A N 1
ATOM 792 C CA . ILE A 1 94 ? 1.054 4.116 -2.814 1.00 98.00 94 ILE A CA 1
ATOM 793 C C . ILE A 1 94 ? 0.237 4.186 -4.113 1.00 98.00 94 ILE A C 1
ATOM 795 O O . ILE A 1 94 ? 0.204 5.230 -4.749 1.00 98.00 94 ILE A O 1
ATOM 799 N N . ALA A 1 95 ? -0.527 3.138 -4.440 1.00 98.06 95 ALA A N 1
ATOM 800 C CA . ALA A 1 95 ? -1.570 3.169 -5.469 1.00 98.06 95 ALA A CA 1
ATOM 801 C C . ALA A 1 95 ? -2.841 3.930 -5.032 1.00 98.06 95 ALA A C 1
ATOM 803 O O . ALA A 1 95 ? -3.819 3.974 -5.773 1.00 98.06 95 ALA A O 1
ATOM 804 N N . ALA A 1 96 ? -2.867 4.486 -3.812 1.00 97.25 96 ALA A N 1
ATOM 805 C CA . ALA A 1 96 ? -4.010 5.185 -3.222 1.00 97.25 96 ALA A CA 1
ATOM 806 C C . ALA A 1 96 ? -5.321 4.364 -3.193 1.00 97.25 96 ALA A C 1
ATOM 808 O O . ALA A 1 96 ? -6.423 4.916 -3.201 1.00 97.25 96 ALA A O 1
ATOM 809 N N . LEU A 1 97 ? -5.221 3.033 -3.109 1.00 97.38 97 LEU A N 1
ATOM 810 C CA . LEU A 1 97 ? -6.374 2.133 -3.110 1.00 97.38 97 LEU A CA 1
ATOM 811 C C . LEU A 1 97 ? -6.781 1.700 -1.695 1.00 97.38 97 LEU A C 1
ATOM 813 O O . LEU A 1 97 ? -5.963 1.372 -0.832 1.00 97.38 97 LEU A O 1
ATOM 817 N N . SER A 1 98 ? -8.090 1.622 -1.450 1.00 95.56 98 SER A N 1
ATOM 818 C CA . SER A 1 98 ? -8.613 1.043 -0.206 1.00 95.56 98 SER A CA 1
ATOM 819 C C . SER A 1 98 ? -8.631 -0.488 -0.265 1.00 95.56 98 SER A C 1
ATOM 821 O O . SER A 1 98 ? -8.841 -1.073 -1.327 1.00 95.56 98 SER A O 1
ATOM 823 N N . GLN A 1 99 ? -8.509 -1.162 0.886 1.00 94.88 99 GLN A N 1
ATOM 824 C CA . GLN A 1 99 ? -8.663 -2.626 0.951 1.00 94.88 99 GLN A CA 1
ATOM 825 C C . GLN A 1 99 ? -10.018 -3.095 0.390 1.00 94.88 99 GLN A C 1
ATOM 827 O O . GLN A 1 99 ? -10.093 -4.130 -0.265 1.00 94.88 99 GLN A O 1
ATOM 832 N N . LYS A 1 100 ? -11.094 -2.324 0.617 1.00 93.62 100 LYS A N 1
ATOM 833 C CA . LYS A 1 100 ? -12.434 -2.636 0.095 1.00 93.62 100 LYS A CA 1
ATOM 834 C C . LYS A 1 100 ? -12.464 -2.618 -1.434 1.00 93.62 100 LYS A C 1
ATOM 836 O O . LYS A 1 100 ? -13.028 -3.533 -2.023 1.00 93.62 100 LYS A O 1
ATOM 841 N N . ALA A 1 101 ? -11.839 -1.615 -2.053 1.00 95.19 101 ALA A N 1
ATOM 842 C CA . ALA A 1 101 ? -11.763 -1.506 -3.508 1.00 95.19 101 ALA A CA 1
ATOM 843 C C . ALA A 1 101 ? -11.013 -2.699 -4.113 1.00 95.19 101 ALA A C 1
ATOM 845 O O . ALA A 1 101 ? -11.521 -3.343 -5.023 1.00 95.19 101 ALA A O 1
ATOM 846 N N . VAL A 1 102 ? -9.857 -3.061 -3.550 1.00 96.75 102 VAL A N 1
ATOM 847 C CA . VAL A 1 102 ? -9.074 -4.202 -4.050 1.00 96.75 102 VAL A CA 1
ATOM 848 C C . VAL A 1 102 ? -9.819 -5.525 -3.859 1.00 96.75 102 VAL A C 1
ATOM 850 O O . VAL A 1 102 ? -9.882 -6.330 -4.785 1.00 96.75 102 VAL A O 1
ATOM 853 N N . ASN A 1 103 ? -10.442 -5.744 -2.695 1.00 94.81 103 ASN A N 1
ATOM 854 C CA . ASN A 1 103 ? -11.249 -6.944 -2.457 1.00 94.81 103 ASN A CA 1
ATOM 855 C C . ASN A 1 103 ? -12.397 -7.065 -3.471 1.00 94.81 103 ASN A C 1
ATOM 857 O O . ASN A 1 103 ? -12.658 -8.162 -3.955 1.00 94.81 103 ASN A O 1
ATOM 861 N N . TYR A 1 104 ? -13.057 -5.949 -3.799 1.00 94.12 104 TYR A N 1
ATOM 862 C CA . TYR A 1 104 ? -14.130 -5.906 -4.792 1.00 94.12 104 TYR A CA 1
ATOM 863 C C . TYR A 1 104 ? -13.625 -6.200 -6.212 1.00 94.12 104 TYR A C 1
ATOM 865 O O . TYR A 1 104 ? -14.227 -7.005 -6.914 1.00 94.12 104 TYR A O 1
ATOM 873 N N . LEU A 1 105 ? -12.508 -5.589 -6.619 1.00 94.25 105 LEU A N 1
ATOM 874 C CA . LEU A 1 105 ? -11.972 -5.710 -7.980 1.00 94.25 105 LEU A CA 1
ATOM 875 C C . LEU A 1 105 ? -11.292 -7.061 -8.252 1.00 94.25 105 LEU A C 1
ATOM 877 O O . LEU A 1 105 ? -11.353 -7.561 -9.370 1.00 94.25 105 LEU A O 1
ATOM 881 N N . VAL A 1 106 ? -10.644 -7.660 -7.247 1.00 93.69 106 VAL A N 1
ATOM 882 C CA . VAL A 1 106 ? -9.801 -8.864 -7.421 1.00 93.69 106 VAL A CA 1
ATOM 883 C C . VAL A 1 106 ? -10.438 -10.130 -6.827 1.00 93.69 106 VAL A C 1
ATOM 885 O O . VAL A 1 106 ? -10.062 -11.257 -7.181 1.00 93.69 106 VAL A O 1
ATOM 888 N N . GLY A 1 107 ? -11.413 -9.972 -5.925 1.00 91.56 107 GLY A N 1
ATOM 889 C CA . GLY A 1 107 ? -12.112 -11.083 -5.276 1.00 91.56 107 GLY A CA 1
ATOM 890 C C . GLY A 1 107 ? -11.223 -11.876 -4.315 1.00 91.56 107 GLY A C 1
ATOM 891 O O . GLY A 1 107 ? -11.212 -13.104 -4.357 1.00 91.56 107 GLY A O 1
ATOM 892 N N . ILE A 1 108 ? -10.435 -11.190 -3.480 1.00 89.94 108 ILE A N 1
ATOM 893 C CA . ILE A 1 108 ? -9.522 -11.812 -2.504 1.00 89.94 108 ILE A CA 1
ATOM 894 C C . ILE A 1 108 ? -9.757 -11.273 -1.092 1.00 89.94 108 ILE A C 1
ATOM 896 O O . ILE A 1 108 ? -10.329 -10.202 -0.914 1.00 89.94 108 ILE A O 1
ATOM 900 N N . ASN A 1 109 ? -9.280 -11.996 -0.074 1.00 89.44 10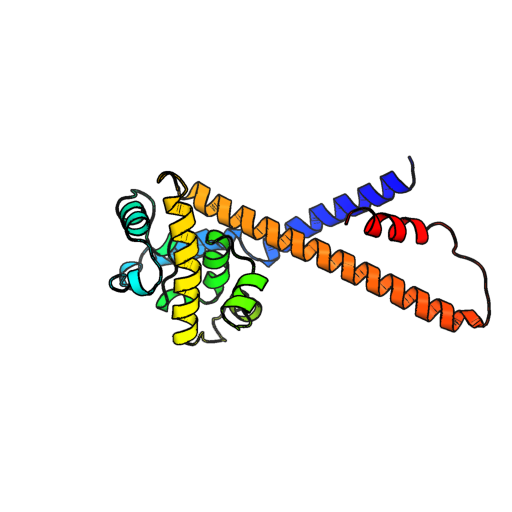9 ASN A N 1
ATOM 901 C CA . ASN A 1 109 ? -9.209 -11.480 1.293 1.00 89.44 109 ASN A CA 1
ATOM 902 C C . ASN A 1 109 ? -7.853 -10.803 1.523 1.00 89.44 109 ASN A C 1
ATOM 904 O O . ASN A 1 109 ? -6.939 -11.395 2.099 1.00 89.44 109 ASN A O 1
ATOM 908 N N . LEU A 1 110 ? -7.730 -9.557 1.064 1.00 92.69 110 LEU A N 1
ATOM 909 C CA . LEU A 1 110 ? -6.470 -8.822 1.128 1.00 92.69 110 LEU A CA 1
ATOM 910 C C . LEU A 1 110 ? -5.991 -8.591 2.564 1.00 92.69 110 LEU A C 1
ATOM 912 O O . LEU A 1 110 ? -4.799 -8.686 2.833 1.00 92.69 110 LEU A O 1
ATOM 916 N N . LYS A 1 111 ? -6.917 -8.359 3.506 1.00 91.50 111 LYS A N 1
ATOM 917 C CA . LYS A 1 111 ? -6.579 -8.117 4.917 1.00 91.50 111 LYS A CA 1
ATOM 918 C C . LYS A 1 111 ? -5.749 -9.258 5.502 1.00 91.50 111 LYS A C 1
ATOM 920 O O . LYS A 1 111 ? -4.820 -8.991 6.248 1.00 91.50 111 LYS A O 1
ATOM 925 N N . LYS A 1 112 ? -6.076 -10.509 5.160 1.00 91.38 112 LYS A N 1
ATOM 926 C CA . LYS A 1 112 ? -5.346 -11.688 5.641 1.00 91.38 112 LYS A CA 1
ATOM 927 C C . LYS A 1 112 ? -3.894 -11.700 5.151 1.00 91.38 112 LYS A C 1
ATOM 929 O O . LYS A 1 112 ? -3.003 -12.000 5.936 1.00 91.38 112 LYS A O 1
ATOM 934 N N . LEU A 1 113 ? -3.677 -11.356 3.881 1.00 92.44 113 LEU A N 1
ATOM 935 C CA . LEU A 1 113 ? -2.353 -11.321 3.251 1.00 92.44 113 LEU A CA 1
ATOM 936 C C . LEU A 1 113 ? -1.514 -10.141 3.764 1.00 92.44 113 LEU A C 1
ATOM 938 O O . LEU A 1 113 ? -0.346 -10.300 4.087 1.00 92.44 113 LEU A O 1
ATOM 942 N N . GLU A 1 114 ? -2.130 -8.968 3.928 1.00 92.56 114 GLU A N 1
ATOM 943 C CA . GLU A 1 114 ? -1.466 -7.763 4.451 1.00 92.56 114 GLU A CA 1
ATOM 944 C C . GLU A 1 114 ? -1.067 -7.859 5.931 1.00 92.56 114 GLU A C 1
ATOM 946 O O . GLU A 1 114 ? -0.394 -6.966 6.436 1.00 92.56 114 GLU A O 1
ATOM 951 N N . THR A 1 115 ? -1.490 -8.904 6.644 1.00 88.62 115 THR A N 1
ATOM 952 C CA . THR A 1 115 ? -1.097 -9.168 8.039 1.00 88.62 115 THR A CA 1
ATOM 953 C C . THR A 1 115 ? -0.165 -10.369 8.185 1.00 88.62 115 THR A C 1
ATOM 955 O O . THR A 1 115 ? 0.198 -10.732 9.301 1.00 88.62 115 THR A O 1
ATOM 958 N N . ASP A 1 116 ? 0.201 -11.013 7.079 1.00 88.00 116 ASP A N 1
ATOM 959 C CA . ASP A 1 116 ? 0.983 -12.245 7.075 1.00 88.00 116 ASP A CA 1
ATOM 960 C C . ASP A 1 116 ? 2.488 -11.960 7.024 1.00 88.00 116 ASP A C 1
ATOM 962 O O . ASP A 1 116 ? 3.146 -12.049 5.989 1.00 88.00 116 ASP A O 1
ATOM 966 N N . GLU A 1 117 ? 3.056 -11.592 8.172 1.00 84.12 117 GLU A N 1
ATOM 967 C CA . GLU A 1 117 ? 4.482 -11.259 8.265 1.00 84.12 117 GLU A CA 1
ATOM 968 C C . GLU A 1 117 ? 5.413 -12.438 7.947 1.00 84.12 117 GLU A C 1
ATOM 970 O O . GLU A 1 117 ? 6.545 -12.214 7.521 1.00 84.12 117 GLU A O 1
ATOM 975 N N . GLN A 1 118 ? 4.959 -13.679 8.152 1.00 87.69 118 GLN A N 1
ATOM 976 C CA . GLN A 1 118 ? 5.755 -14.887 7.900 1.00 87.69 118 GLN A CA 1
ATOM 977 C C . GLN A 1 118 ? 5.469 -15.519 6.532 1.00 87.69 118 GLN A C 1
ATOM 979 O O . GLN A 1 118 ? 6.021 -16.577 6.236 1.00 87.69 118 GLN A O 1
ATOM 984 N N . ASN A 1 119 ? 4.635 -14.881 5.703 1.00 88.00 119 ASN A N 1
ATOM 985 C CA . ASN A 1 119 ? 4.263 -15.358 4.373 1.00 88.00 119 ASN A CA 1
ATOM 986 C C . ASN A 1 119 ? 3.711 -16.805 4.375 1.00 88.00 119 ASN A C 1
ATOM 988 O O . ASN A 1 119 ? 4.029 -17.615 3.504 1.00 88.00 119 ASN A O 1
ATOM 992 N N . GLN A 1 120 ? 2.909 -17.149 5.388 1.00 88.31 120 GLN A N 1
ATOM 993 C CA . GLN A 1 120 ? 2.288 -18.466 5.575 1.00 88.31 120 GLN A CA 1
ATOM 994 C C . GLN A 1 120 ? 1.154 -18.748 4.579 1.00 88.31 120 GLN A C 1
ATOM 996 O O . GLN A 1 120 ? 0.801 -19.905 4.342 1.00 88.31 120 GLN A O 1
ATOM 1001 N N . PHE A 1 121 ? 0.547 -17.703 4.021 1.00 86.50 121 PHE A N 1
ATOM 1002 C CA . PHE A 1 121 ? -0.545 -17.764 3.064 1.00 86.50 121 PHE A CA 1
ATOM 1003 C C . PHE A 1 121 ? -0.014 -17.406 1.676 1.00 86.50 121 PHE A C 1
ATOM 1005 O O . PHE A 1 121 ? -0.032 -16.234 1.292 1.00 86.50 121 PHE A O 1
ATOM 1012 N N . PRO A 1 122 ? 0.447 -18.402 0.899 1.00 83.56 122 PRO A N 1
ATOM 1013 C CA . PRO A 1 122 ? 1.035 -18.137 -0.400 1.00 83.56 122 PRO A CA 1
ATOM 1014 C C . PRO A 1 122 ? 0.011 -17.479 -1.323 1.00 83.56 122 PRO A C 1
ATOM 1016 O O . PRO A 1 122 ? -1.115 -17.959 -1.492 1.00 83.56 122 PRO A O 1
ATOM 1019 N N . LEU A 1 123 ? 0.424 -16.378 -1.945 1.00 91.75 123 LEU A N 1
ATOM 1020 C CA . LEU A 1 123 ? -0.348 -15.722 -2.985 1.00 91.75 123 LEU A CA 1
ATOM 1021 C C . LEU A 1 123 ? -0.215 -16.521 -4.285 1.00 91.75 123 LEU A C 1
ATOM 1023 O O . LEU A 1 123 ? 0.892 -16.729 -4.794 1.00 91.75 123 LEU A O 1
ATOM 1027 N N . ALA A 1 124 ? -1.353 -16.972 -4.811 1.00 92.50 124 ALA A N 1
ATOM 1028 C CA . ALA A 1 124 ? -1.410 -17.639 -6.102 1.00 92.50 124 ALA A CA 1
ATOM 1029 C C . ALA A 1 124 ? -0.898 -16.708 -7.212 1.00 92.50 124 ALA A C 1
ATOM 1031 O O . ALA A 1 124 ? -1.059 -15.488 -7.152 1.00 92.50 124 ALA A O 1
ATOM 1032 N N . GLU A 1 125 ? -0.240 -17.288 -8.208 1.00 94.00 125 GLU A N 1
ATOM 1033 C CA . GLU A 1 125 ? 0.460 -16.536 -9.247 1.00 94.00 125 GLU A CA 1
ATOM 1034 C C . GLU A 1 125 ? -0.479 -15.661 -10.085 1.00 94.00 125 GLU A C 1
ATOM 1036 O O . GLU A 1 125 ? -0.203 -14.480 -10.281 1.00 94.00 125 GLU A O 1
ATOM 1041 N N . ASP A 1 126 ? -1.629 -16.199 -10.485 1.00 94.69 126 ASP A N 1
ATOM 1042 C CA . ASP A 1 126 ? -2.690 -15.467 -11.181 1.00 94.69 126 ASP A CA 1
ATOM 1043 C C . ASP A 1 126 ? -3.150 -14.236 -10.383 1.00 94.69 126 ASP A C 1
ATOM 1045 O O . ASP A 1 126 ? -3.289 -13.139 -10.926 1.00 94.69 126 ASP A O 1
ATOM 1049 N N . LYS A 1 127 ? -3.322 -14.388 -9.065 1.00 95.38 127 LYS A N 1
ATOM 1050 C CA . LYS A 1 127 ? -3.706 -13.289 -8.175 1.00 95.38 127 LYS A CA 1
ATOM 1051 C C . LYS A 1 127 ? -2.594 -12.264 -8.012 1.00 95.38 127 LYS A C 1
ATOM 1053 O O . LYS A 1 127 ? -2.898 -11.075 -7.964 1.00 95.38 127 LYS A O 1
ATOM 1058 N N . ALA A 1 128 ? -1.335 -12.695 -7.961 1.00 96.62 128 ALA A N 1
ATOM 1059 C CA . ALA A 1 128 ? -0.198 -11.783 -7.941 1.00 96.62 128 ALA A CA 1
ATOM 1060 C C . ALA A 1 128 ? -0.154 -10.924 -9.209 1.00 96.62 128 ALA A C 1
ATOM 1062 O O . ALA A 1 128 ? -0.048 -9.707 -9.102 1.00 96.62 128 ALA A O 1
ATOM 1063 N N . PHE A 1 129 ? -0.341 -11.519 -10.391 1.00 97.25 129 PHE A N 1
ATOM 1064 C CA . PHE A 1 129 ? -0.407 -10.763 -11.644 1.00 97.25 129 PHE A CA 1
ATOM 1065 C C . PHE A 1 129 ? -1.539 -9.734 -11.649 1.00 97.25 129 PHE A C 1
ATOM 1067 O O . PHE A 1 129 ? -1.305 -8.571 -11.974 1.00 97.25 129 PHE A O 1
ATOM 1074 N N . VAL A 1 130 ? -2.751 -10.129 -11.242 1.00 97.75 130 VAL A N 1
ATOM 1075 C CA . VAL A 1 130 ? -3.902 -9.212 -11.196 1.00 97.75 130 VAL A CA 1
ATOM 1076 C C . VAL A 1 130 ? -3.671 -8.065 -10.206 1.00 97.75 130 VAL A C 1
ATOM 1078 O O . VAL A 1 130 ? -3.999 -6.922 -10.513 1.00 97.75 130 VAL A O 1
ATOM 1081 N N . LEU A 1 131 ? -3.088 -8.342 -9.036 1.00 98.19 131 LEU A N 1
ATOM 1082 C CA . LEU A 1 131 ? -2.776 -7.315 -8.037 1.00 98.19 131 LEU A CA 1
ATOM 1083 C C . LEU A 1 131 ? -1.678 -6.365 -8.502 1.00 98.19 131 LEU A C 1
ATOM 1085 O O . LEU A 1 131 ? -1.849 -5.154 -8.395 1.00 98.19 131 LEU A O 1
ATOM 1089 N N . SER A 1 132 ? -0.575 -6.902 -9.029 1.00 98.31 132 SER A N 1
ATOM 1090 C CA . SER A 1 132 ? 0.508 -6.097 -9.593 1.00 98.31 132 SER A CA 1
ATOM 1091 C C . SER A 1 132 ? -0.015 -5.178 -10.680 1.00 98.31 132 SER A C 1
ATOM 1093 O O . SER A 1 132 ? 0.217 -3.977 -10.603 1.00 98.31 132 SER A O 1
ATOM 1095 N N . ARG A 1 133 ? -0.813 -5.712 -11.609 1.00 98.56 133 ARG A N 1
ATOM 1096 C CA . ARG A 1 133 ? -1.456 -4.921 -12.654 1.00 98.56 133 ARG A CA 1
ATOM 1097 C C . ARG A 1 133 ? -2.333 -3.810 -12.092 1.00 98.56 133 ARG A C 1
ATOM 1099 O O . ARG A 1 133 ? -2.129 -2.655 -12.442 1.00 98.56 133 ARG A O 1
ATOM 1106 N N . LEU A 1 134 ? -3.252 -4.140 -11.185 1.00 98.56 134 LEU A N 1
ATOM 1107 C CA . LEU A 1 134 ? -4.153 -3.157 -10.583 1.00 98.56 134 LEU A CA 1
ATOM 1108 C C . LEU A 1 134 ? -3.389 -2.016 -9.895 1.00 98.56 134 LEU A C 1
ATOM 1110 O O . LEU A 1 134 ? -3.755 -0.850 -10.041 1.00 98.56 134 LEU A O 1
ATOM 1114 N N . PHE A 1 135 ? -2.353 -2.346 -9.121 1.00 98.69 135 PHE A N 1
ATOM 1115 C CA . PHE A 1 135 ? -1.568 -1.348 -8.398 1.00 98.69 135 PHE A CA 1
ATOM 1116 C C . PHE A 1 135 ? -0.745 -0.491 -9.351 1.00 98.69 135 PHE A C 1
ATOM 1118 O O . PHE A 1 135 ? -0.787 0.731 -9.249 1.00 98.69 135 PHE A O 1
ATOM 1125 N N . ASN A 1 136 ? -0.052 -1.115 -10.298 1.00 98.75 136 ASN A N 1
ATOM 1126 C CA . ASN A 1 136 ? 0.799 -0.413 -11.249 1.00 98.75 136 ASN A CA 1
ATOM 1127 C C . ASN A 1 136 ? 0.002 0.505 -12.171 1.00 98.75 136 ASN A C 1
ATOM 1129 O O . ASN A 1 136 ? 0.450 1.620 -12.390 1.00 98.75 136 ASN A O 1
ATOM 1133 N N . GLU A 1 137 ? -1.195 0.108 -12.617 1.00 98.44 137 GLU A N 1
ATOM 1134 C CA . GLU A 1 137 ? -2.063 0.982 -13.418 1.00 98.44 137 GLU A CA 1
ATOM 1135 C C . GLU A 1 137 ? -2.373 2.286 -12.663 1.00 98.44 137 GLU A C 1
ATOM 1137 O O . GLU A 1 137 ? -2.268 3.374 -13.221 1.00 98.44 137 GLU A O 1
ATOM 1142 N N . HIS A 1 138 ? -2.683 2.203 -11.365 1.00 98.31 138 HIS A N 1
ATOM 1143 C CA . HIS A 1 138 ? -2.950 3.390 -10.546 1.00 98.31 138 HIS A CA 1
ATOM 1144 C C . HIS A 1 138 ? -1.684 4.198 -10.251 1.00 98.31 138 HIS A C 1
ATOM 1146 O O . HIS A 1 138 ? -1.727 5.425 -10.260 1.00 98.31 138 HIS A O 1
ATOM 1152 N N . ILE A 1 139 ? -0.557 3.532 -9.999 1.00 98.06 139 ILE A N 1
ATOM 1153 C CA . ILE A 1 139 ? 0.726 4.197 -9.739 1.00 98.06 139 ILE A CA 1
ATOM 1154 C C . ILE A 1 139 ? 1.208 4.934 -10.993 1.00 98.06 139 ILE A C 1
ATOM 1156 O O . ILE A 1 139 ? 1.616 6.088 -10.891 1.00 98.06 139 ILE A O 1
ATOM 1160 N N . SER A 1 140 ? 1.094 4.320 -12.173 1.00 97.62 140 SER A N 1
ATOM 1161 C CA . SER A 1 140 ? 1.379 4.971 -13.451 1.00 97.62 140 SER A CA 1
ATOM 1162 C C . SER A 1 140 ? 0.485 6.187 -13.664 1.00 97.62 140 SER A C 1
ATOM 1164 O O . SER A 1 140 ? 1.012 7.265 -13.899 1.00 97.62 140 SER A O 1
ATOM 1166 N N . LEU A 1 141 ? -0.830 6.074 -13.438 1.00 96.19 141 LEU A N 1
ATOM 1167 C CA . LEU A 1 141 ? -1.738 7.227 -13.521 1.00 96.19 141 LEU A CA 1
ATOM 1168 C C . LEU A 1 141 ? -1.340 8.372 -12.576 1.00 96.19 141 LEU A C 1
ATOM 1170 O O . LEU A 1 141 ? -1.429 9.539 -12.956 1.00 96.19 141 LEU A O 1
ATOM 1174 N N . ILE A 1 142 ? -0.903 8.059 -11.351 1.00 95.81 142 ILE A N 1
ATOM 1175 C CA . ILE A 1 142 ? -0.416 9.067 -10.400 1.00 95.81 142 ILE A CA 1
ATOM 1176 C C . ILE A 1 142 ? 0.821 9.773 -10.964 1.00 95.81 142 ILE A C 1
ATOM 1178 O O . ILE A 1 142 ? 0.841 11.004 -10.997 1.00 95.81 142 ILE A O 1
ATOM 1182 N N . ILE A 1 143 ? 1.815 9.019 -11.442 1.00 95.50 143 ILE A N 1
ATOM 1183 C CA . ILE A 1 143 ? 3.055 9.565 -12.016 1.00 95.50 143 ILE A CA 1
ATOM 1184 C C . ILE A 1 143 ? 2.745 10.440 -13.232 1.00 95.50 143 ILE A C 1
ATOM 1186 O O . ILE A 1 143 ? 3.118 11.616 -13.239 1.00 95.50 143 ILE A O 1
ATOM 1190 N N . ASP A 1 144 ? 1.985 9.913 -14.189 1.00 92.38 144 ASP A N 1
ATOM 1191 C CA . ASP A 1 144 ? 1.617 10.604 -15.426 1.00 92.38 144 ASP A CA 1
ATOM 1192 C C . ASP A 1 144 ? 0.842 11.906 -15.132 1.00 92.38 144 ASP A C 1
ATOM 1194 O O . ASP A 1 144 ? 1.032 12.927 -15.792 1.00 92.38 144 ASP A O 1
ATOM 1198 N N . SER A 1 145 ? 0.001 11.918 -14.088 1.00 89.69 145 SER A N 1
ATOM 1199 C CA . SER A 1 145 ? -0.757 13.111 -13.675 1.00 89.69 145 SER A CA 1
ATOM 1200 C C . SER A 1 145 ? 0.071 14.169 -12.926 1.00 89.69 145 SER A C 1
ATOM 1202 O O . SER A 1 145 ? -0.354 15.320 -12.818 1.00 89.69 145 SER A O 1
ATOM 1204 N N . SER A 1 146 ? 1.243 13.796 -12.403 1.00 77.25 146 SER A N 1
ATOM 1205 C CA . SER A 1 146 ? 2.066 14.632 -11.514 1.00 77.25 146 SER A CA 1
ATOM 1206 C C . SER A 1 146 ? 3.082 15.529 -12.225 1.00 77.25 146 SER A C 1
ATOM 1208 O O . SER A 1 146 ? 3.909 16.148 -11.562 1.00 77.25 146 SER A O 1
ATOM 1210 N N . ILE A 1 147 ? 3.029 15.639 -13.559 1.00 74.00 147 ILE A N 1
ATOM 1211 C CA . ILE A 1 147 ? 4.059 16.337 -14.358 1.00 74.00 147 ILE A CA 1
ATOM 1212 C C . ILE A 1 147 ? 5.465 15.811 -14.003 1.00 74.00 147 ILE A C 1
ATOM 1214 O O . ILE A 1 147 ? 6.399 16.591 -13.834 1.00 74.00 147 ILE A O 1
ATOM 1218 N N . GLU A 1 148 ? 5.610 14.493 -13.816 1.00 70.50 148 GLU A N 1
ATOM 1219 C CA . GLU A 1 148 ? 6.914 13.868 -13.552 1.00 70.50 148 GLU A CA 1
ATOM 1220 C C . GLU A 1 148 ? 7.666 14.473 -12.339 1.00 70.50 148 GLU A C 1
ATOM 1222 O O . GLU A 1 148 ? 8.892 14.590 -12.325 1.00 70.50 148 GLU A O 1
ATOM 1227 N N . SER A 1 149 ? 6.950 14.886 -11.287 1.00 83.19 149 SER A N 1
ATOM 1228 C CA . SER A 1 149 ? 7.577 15.461 -10.087 1.00 83.19 149 SER A CA 1
ATOM 1229 C C . SER A 1 149 ? 7.742 14.479 -8.930 1.00 83.19 149 SER A C 1
ATOM 1231 O O . SER A 1 149 ? 8.274 14.884 -7.902 1.00 83.19 149 SER A O 1
ATOM 1233 N N . LEU A 1 150 ? 7.286 13.227 -9.067 1.00 91.31 150 LEU A N 1
ATOM 1234 C CA . LEU A 1 150 ? 7.233 12.259 -7.972 1.00 91.31 150 LEU A CA 1
ATOM 1235 C C . LEU A 1 150 ? 8.619 11.946 -7.380 1.00 91.31 150 LEU A C 1
ATOM 1237 O O . LEU A 1 150 ? 9.449 11.270 -7.976 1.00 91.31 150 LEU A O 1
ATOM 1241 N N . THR A 1 151 ? 8.808 12.330 -6.123 1.00 93.56 151 THR A N 1
ATOM 1242 C CA . THR A 1 151 ? 9.994 12.027 -5.312 1.00 93.56 151 THR A CA 1
ATOM 1243 C C . THR A 1 151 ? 9.742 10.907 -4.296 1.00 93.56 151 THR A C 1
ATOM 1245 O O . THR A 1 151 ? 8.603 10.596 -3.945 1.00 93.56 151 THR A O 1
ATOM 1248 N N . GLU A 1 152 ? 10.808 10.356 -3.701 1.00 93.56 152 GLU A N 1
ATOM 1249 C CA . GLU A 1 152 ? 10.711 9.415 -2.565 1.00 93.56 152 GLU A CA 1
ATOM 1250 C C . GLU A 1 152 ? 9.874 9.969 -1.398 1.00 93.56 152 GLU A C 1
ATOM 1252 O O . GLU A 1 152 ? 9.125 9.241 -0.741 1.00 93.56 152 GLU A O 1
ATOM 1257 N N . LYS A 1 153 ? 9.980 11.280 -1.133 1.00 94.38 153 LYS A N 1
ATOM 1258 C CA . LYS A 1 153 ? 9.224 11.945 -0.063 1.00 94.38 153 LYS A CA 1
ATOM 1259 C C . LYS A 1 153 ? 7.737 12.007 -0.378 1.00 94.38 153 LYS A C 1
ATOM 1261 O O . LYS A 1 153 ? 6.928 11.832 0.531 1.00 94.38 153 LYS A O 1
ATOM 1266 N N . GLU A 1 154 ? 7.373 12.252 -1.631 1.00 94.44 154 GLU A N 1
ATOM 1267 C CA . GLU A 1 154 ? 5.973 12.250 -2.060 1.00 94.44 154 GLU A CA 1
ATOM 1268 C C . GLU A 1 154 ? 5.408 10.836 -2.080 1.00 94.44 154 GLU A C 1
ATOM 1270 O O . GLU A 1 154 ? 4.307 10.635 -1.578 1.00 94.44 154 GLU A O 1
ATOM 1275 N N . LEU A 1 155 ? 6.184 9.842 -2.518 1.00 95.12 155 LEU A N 1
ATOM 1276 C CA . LEU A 1 155 ? 5.807 8.432 -2.429 1.00 95.12 155 LEU A CA 1
ATOM 1277 C C . LEU A 1 155 ? 5.498 8.025 -0.978 1.00 95.12 155 LEU A C 1
ATOM 1279 O O . LEU A 1 155 ? 4.454 7.436 -0.683 1.00 95.12 155 LEU A O 1
ATOM 1283 N N . TYR A 1 156 ? 6.367 8.416 -0.042 1.00 96.19 156 TYR A N 1
ATOM 1284 C CA . TYR A 1 156 ? 6.131 8.229 1.388 1.00 96.19 156 TYR A CA 1
ATOM 1285 C C . TYR A 1 156 ? 4.929 9.043 1.901 1.00 96.19 156 TYR A C 1
ATOM 1287 O O . TYR A 1 156 ? 4.149 8.566 2.727 1.00 96.19 156 TYR A O 1
ATOM 1295 N N . GLY A 1 157 ? 4.728 10.256 1.384 1.00 96.62 157 GLY A N 1
ATOM 1296 C CA . GLY A 1 157 ? 3.558 11.084 1.666 1.00 96.62 157 GLY A CA 1
ATOM 1297 C C . GLY A 1 157 ? 2.245 10.409 1.262 1.00 96.62 157 GLY A C 1
ATOM 1298 O O . GLY A 1 157 ? 1.311 10.375 2.065 1.00 96.62 157 GLY A O 1
ATOM 1299 N N . ILE A 1 158 ? 2.188 9.806 0.071 1.00 96.75 158 ILE A N 1
ATOM 1300 C CA . ILE A 1 158 ? 1.025 9.052 -0.420 1.00 96.75 158 ILE A CA 1
ATOM 1301 C C . ILE A 1 158 ? 0.764 7.843 0.483 1.00 96.75 158 ILE A C 1
ATOM 1303 O O . ILE A 1 158 ? -0.372 7.640 0.920 1.00 96.75 158 ILE A O 1
ATOM 1307 N N . LEU A 1 159 ? 1.811 7.089 0.845 1.00 97.38 159 LEU A N 1
ATOM 1308 C CA . LEU A 1 159 ? 1.712 5.971 1.789 1.00 97.38 159 LEU A CA 1
ATOM 1309 C C . LEU A 1 159 ? 1.046 6.399 3.110 1.00 97.38 159 LEU A C 1
ATOM 1311 O O . LEU A 1 159 ? 0.118 5.735 3.589 1.00 97.38 159 LEU A O 1
ATOM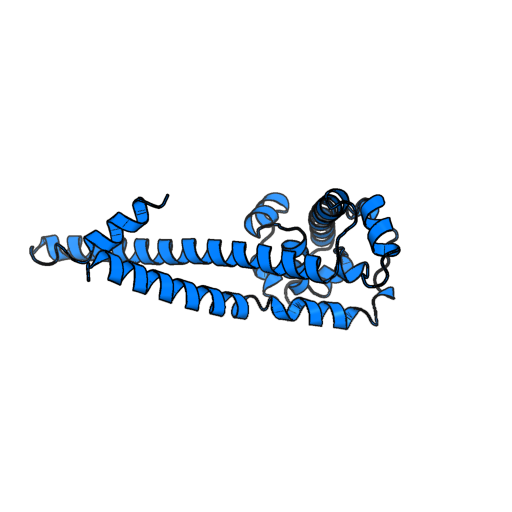 1315 N N . LEU A 1 160 ? 1.491 7.517 3.693 1.00 97.38 160 LEU A N 1
ATOM 1316 C CA . LEU A 1 160 ? 0.936 8.051 4.939 1.00 97.38 160 LEU A CA 1
ATOM 1317 C C . LEU A 1 160 ? -0.494 8.580 4.770 1.00 97.38 160 LEU A C 1
ATOM 1319 O O . LEU A 1 160 ? -1.337 8.323 5.631 1.00 97.38 160 LEU A O 1
ATOM 1323 N N . ALA A 1 161 ? -0.790 9.284 3.676 1.00 97.50 161 ALA A N 1
ATOM 1324 C CA . ALA A 1 161 ? -2.118 9.828 3.394 1.00 97.50 161 ALA A CA 1
ATOM 1325 C C . ALA A 1 161 ? -3.162 8.716 3.184 1.00 97.50 161 ALA A C 1
ATOM 1327 O O . ALA A 1 161 ? -4.255 8.751 3.762 1.00 97.50 161 ALA A O 1
ATOM 1328 N N . SER A 1 162 ? -2.798 7.681 2.425 1.00 97.44 162 SER A N 1
ATOM 1329 C CA . SER A 1 162 ? -3.634 6.501 2.187 1.00 97.44 162 SER A CA 1
ATOM 1330 C C . SER A 1 162 ? -3.867 5.712 3.482 1.00 97.44 162 SER A C 1
ATOM 1332 O O . SER A 1 162 ? -5.009 5.406 3.842 1.00 97.44 162 SER A O 1
ATOM 1334 N N . THR A 1 163 ? -2.812 5.525 4.284 1.00 96.69 163 THR A N 1
ATOM 1335 C CA . THR A 1 163 ? -2.925 4.942 5.631 1.00 96.69 163 THR A CA 1
ATOM 1336 C C . THR A 1 163 ? -3.848 5.776 6.525 1.00 96.69 163 THR A C 1
ATOM 1338 O O . THR A 1 163 ? -4.701 5.223 7.217 1.00 96.69 163 THR A O 1
ATOM 1341 N N . GLY A 1 164 ? -3.730 7.106 6.508 1.00 97.12 164 GLY A N 1
ATOM 1342 C CA . GLY A 1 164 ? -4.592 8.009 7.274 1.00 97.12 164 GLY A CA 1
ATOM 1343 C C . GLY A 1 164 ? -6.074 7.833 6.935 1.00 97.12 164 GLY A C 1
ATOM 1344 O O . GLY A 1 164 ? -6.909 7.747 7.837 1.00 97.12 164 GLY A O 1
ATOM 1345 N N . THR A 1 165 ? -6.387 7.678 5.647 1.00 96.88 165 THR A N 1
ATOM 1346 C CA . THR A 1 165 ? -7.744 7.366 5.164 1.00 96.88 165 THR A CA 1
ATOM 1347 C C . THR A 1 165 ? -8.236 6.017 5.694 1.00 96.88 165 THR A C 1
ATOM 1349 O O . THR A 1 165 ? -9.373 5.900 6.158 1.00 96.88 165 THR A O 1
ATOM 1352 N N . GLN A 1 166 ? -7.375 4.996 5.702 1.00 95.69 166 GLN A N 1
ATOM 1353 C CA . GLN A 1 166 ? -7.695 3.679 6.267 1.00 95.69 166 GLN A CA 1
ATOM 1354 C C . GLN A 1 166 ? -7.956 3.735 7.784 1.00 95.69 166 GLN A C 1
ATOM 1356 O O . GLN A 1 166 ? -8.886 3.091 8.286 1.00 95.69 166 GLN A O 1
ATOM 1361 N N . ILE A 1 167 ? -7.161 4.513 8.521 1.00 96.56 167 ILE A N 1
ATOM 1362 C CA . ILE A 1 167 ? -7.341 4.737 9.960 1.00 96.56 167 ILE A CA 1
ATOM 1363 C C . ILE A 1 167 ? -8.664 5.462 10.227 1.00 96.56 167 ILE A C 1
ATOM 1365 O O . ILE A 1 167 ? -9.404 5.048 11.120 1.00 96.56 167 ILE A O 1
ATOM 1369 N N . ASP A 1 168 ? -8.997 6.492 9.444 1.00 95.38 168 ASP A N 1
ATOM 1370 C CA . ASP A 1 168 ? -10.266 7.216 9.578 1.00 95.38 168 ASP A CA 1
ATOM 1371 C C . ASP A 1 168 ? -11.472 6.303 9.317 1.00 95.38 168 ASP A C 1
ATOM 1373 O O . ASP A 1 168 ? -12.421 6.289 10.102 1.00 95.38 168 ASP A O 1
ATOM 1377 N N . GLY A 1 169 ? -11.405 5.461 8.282 1.00 94.44 169 GLY A N 1
ATOM 1378 C CA . GLY A 1 169 ? -12.427 4.444 8.030 1.00 94.44 169 GLY A CA 1
ATOM 1379 C C . GLY A 1 169 ? -12.586 3.468 9.202 1.00 94.44 169 GLY A C 1
ATOM 1380 O O . GLY A 1 169 ? -13.704 3.149 9.603 1.00 94.44 169 GLY A O 1
ATOM 1381 N N . SER A 1 170 ? -11.475 3.040 9.806 1.00 94.56 170 SER A N 1
ATOM 1382 C CA . SER A 1 170 ? -11.493 2.159 10.983 1.00 94.56 170 SER A CA 1
ATOM 1383 C C . SER A 1 170 ? -12.061 2.842 12.226 1.00 94.56 170 SER A C 1
ATOM 1385 O O . SER A 1 170 ? -12.749 2.198 13.013 1.00 94.56 170 SER A O 1
ATOM 1387 N N . TRP A 1 171 ? -11.806 4.141 12.396 1.00 94.25 171 TRP A N 1
ATOM 1388 C CA . TRP A 1 171 ? -12.385 4.941 13.472 1.00 94.25 171 TRP A CA 1
ATOM 1389 C C . TRP A 1 171 ? -13.910 5.017 13.355 1.00 94.25 171 TRP A C 1
ATOM 1391 O O . TRP A 1 171 ? -14.609 4.773 14.337 1.00 94.25 171 TRP A O 1
ATOM 1401 N N . ARG A 1 172 ? -14.433 5.289 12.151 1.00 92.00 172 ARG A N 1
ATOM 1402 C CA . ARG A 1 172 ? -15.885 5.330 11.901 1.00 92.00 172 ARG A CA 1
ATOM 1403 C C . ARG A 1 172 ? -16.552 3.989 12.209 1.00 92.00 172 ARG A C 1
ATOM 1405 O O . ARG A 1 172 ? -17.586 3.975 12.868 1.00 92.00 172 ARG A O 1
ATOM 1412 N N . ASN A 1 173 ? -15.932 2.878 11.803 1.00 92.00 173 ASN A N 1
ATOM 1413 C CA . ASN A 1 173 ? -16.441 1.539 12.114 1.00 92.00 173 ASN A CA 1
ATOM 1414 C C . ASN A 1 173 ? -16.454 1.274 13.627 1.00 92.00 173 ASN A C 1
ATOM 1416 O O . ASN A 1 173 ? -17.477 0.855 14.153 1.00 92.00 173 ASN A O 1
ATOM 1420 N N . ALA A 1 174 ? -15.362 1.583 14.336 1.00 91.00 174 ALA A N 1
ATOM 1421 C CA . ALA A 1 174 ? -15.263 1.353 15.780 1.00 91.00 174 ALA A CA 1
ATOM 1422 C C . ALA A 1 174 ? -16.303 2.156 16.583 1.00 91.00 174 ALA A C 1
ATOM 1424 O O . ALA A 1 174 ? -16.866 1.655 17.552 1.00 91.00 174 ALA A O 1
ATOM 1425 N N . ILE A 1 175 ? -16.583 3.398 16.171 1.00 88.00 175 ILE A N 1
ATOM 1426 C CA . ILE A 1 175 ? -17.653 4.201 16.777 1.00 88.00 175 ILE A CA 1
ATOM 1427 C C . ILE A 1 175 ? -19.036 3.615 16.477 1.00 88.00 175 ILE A C 1
ATOM 1429 O O . ILE A 1 175 ? -19.881 3.586 17.370 1.00 88.00 175 ILE A O 1
ATOM 1433 N N . GLY A 1 176 ? -19.265 3.131 15.253 1.00 83.31 176 GLY A N 1
ATOM 1434 C CA . GLY A 1 176 ? -20.512 2.459 14.882 1.00 83.31 176 GLY A CA 1
ATOM 1435 C C . GLY A 1 176 ? -20.770 1.196 15.707 1.00 83.31 176 GLY A C 1
ATOM 1436 O O . GLY A 1 176 ? -21.857 1.043 16.256 1.00 83.31 176 GLY A O 1
ATOM 1437 N N . GLU A 1 177 ? -19.754 0.343 15.862 1.00 86.38 177 GLU A N 1
ATOM 1438 C CA . GLU A 1 177 ? -19.822 -0.887 16.666 1.00 86.38 177 GLU A CA 1
ATOM 1439 C C . GLU A 1 177 ? -20.142 -0.593 18.143 1.00 86.38 177 GLU A C 1
ATOM 1441 O O . GLU A 1 177 ? -21.002 -1.241 18.743 1.00 86.38 177 GLU A O 1
ATOM 1446 N N . GLU A 1 178 ? -19.501 0.421 18.737 1.00 81.69 178 GLU A N 1
ATOM 1447 C CA . GLU A 1 178 ? -19.783 0.811 20.124 1.00 81.69 178 GLU A CA 1
ATOM 1448 C C . GLU A 1 178 ? -21.208 1.374 20.276 1.00 81.69 178 GLU A C 1
ATOM 1450 O O . GLU A 1 178 ? -21.903 1.065 21.246 1.00 81.69 178 GLU A O 1
ATOM 1455 N N . ALA A 1 179 ? -21.685 2.156 19.303 1.00 74.81 179 ALA A N 1
ATOM 1456 C CA . ALA A 1 179 ? -23.051 2.676 19.306 1.00 74.81 179 ALA A CA 1
ATOM 1457 C C . ALA A 1 179 ? -24.101 1.553 19.203 1.00 74.81 179 ALA A C 1
ATOM 1459 O O . ALA A 1 179 ? -25.088 1.560 19.945 1.00 74.81 179 ALA A O 1
ATOM 1460 N N . GLU A 1 180 ? -23.875 0.565 18.334 1.00 77.25 180 GLU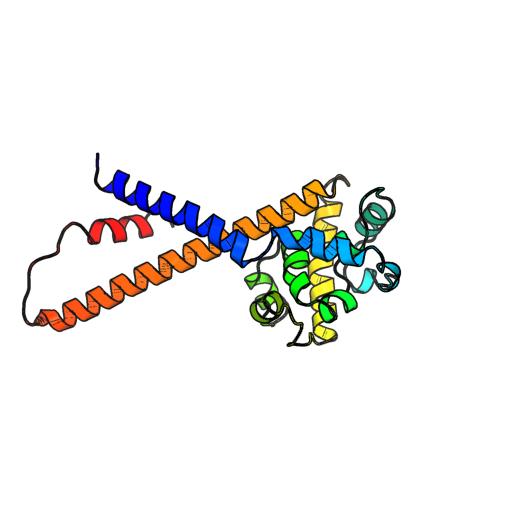 A N 1
ATOM 1461 C CA . GLU A 1 180 ? -24.746 -0.605 18.175 1.00 77.25 180 GLU A CA 1
ATOM 1462 C C . GLU A 1 180 ? -24.812 -1.447 19.457 1.00 77.25 180 GLU A C 1
ATOM 1464 O O . GLU A 1 180 ? -25.895 -1.869 19.883 1.00 77.25 180 GLU A O 1
ATOM 1469 N N . LYS A 1 181 ? -23.670 -1.635 20.127 1.00 78.06 181 LYS A N 1
ATOM 1470 C CA . LYS A 1 181 ? -23.593 -2.341 21.409 1.00 78.06 181 LYS A CA 1
ATOM 1471 C C . LYS A 1 181 ? -24.395 -1.632 22.501 1.00 78.06 181 LYS A C 1
ATOM 1473 O O . LYS A 1 181 ? -25.207 -2.265 23.175 1.00 78.06 181 LYS A O 1
ATOM 1478 N N . LEU A 1 182 ? -24.230 -0.315 22.640 1.00 74.25 182 LEU A N 1
ATOM 1479 C CA . LEU A 1 182 ? -24.986 0.486 23.610 1.00 74.25 182 LEU A CA 1
ATOM 1480 C C . LEU A 1 182 ? -26.495 0.452 23.332 1.00 74.25 182 LEU A C 1
ATOM 1482 O O . LEU A 1 182 ? -27.297 0.368 24.268 1.00 74.25 182 LEU A O 1
ATOM 1486 N N . TYR A 1 183 ? -26.893 0.485 22.057 1.00 70.38 183 TYR A N 1
ATOM 1487 C CA . TYR A 1 183 ? -28.293 0.363 21.660 1.00 70.38 183 TYR A CA 1
ATOM 1488 C C . TYR A 1 183 ? -28.864 -1.015 22.023 1.00 70.38 183 TYR A C 1
ATOM 1490 O O . TYR A 1 183 ? -29.907 -1.088 22.680 1.00 70.38 183 TYR A O 1
ATOM 1498 N N . SER A 1 184 ? -28.149 -2.091 21.690 1.00 74.56 184 SER A N 1
ATOM 1499 C CA . SER A 1 184 ? -28.530 -3.474 22.007 1.00 74.56 184 SER A CA 1
ATOM 1500 C C . SER A 1 184 ? -28.675 -3.699 23.516 1.00 74.56 184 SER A C 1
ATOM 1502 O O . SER A 1 184 ? -29.689 -4.230 23.974 1.00 74.56 184 SER A O 1
ATOM 1504 N N . ASP A 1 185 ? -27.729 -3.196 24.311 1.00 70.62 185 ASP A N 1
ATOM 1505 C CA . ASP A 1 185 ? -27.788 -3.250 25.775 1.00 70.62 185 ASP A CA 1
ATOM 1506 C C . ASP A 1 185 ? -28.990 -2.475 26.333 1.00 70.62 185 ASP A C 1
ATOM 1508 O O . ASP A 1 185 ? -29.619 -2.902 27.307 1.00 70.62 185 ASP A O 1
ATOM 1512 N N . SER A 1 186 ? -29.341 -1.340 25.721 1.00 64.12 186 SER A N 1
ATOM 1513 C CA . SER A 1 186 ? -30.507 -0.546 26.119 1.00 64.12 186 SER A CA 1
ATOM 1514 C C . SER A 1 186 ? -31.831 -1.252 25.806 1.00 64.12 186 SER A C 1
ATOM 1516 O O . SER A 1 186 ? -32.754 -1.199 26.622 1.00 64.12 186 SER A O 1
ATOM 1518 N N . LEU A 1 187 ? -31.920 -1.960 24.674 1.00 65.25 187 LEU A N 1
ATOM 1519 C CA . LEU A 1 187 ? -33.084 -2.767 24.307 1.00 65.25 187 LEU A CA 1
ATOM 1520 C C . LEU A 1 187 ? -33.245 -3.969 25.239 1.00 65.25 187 LEU A C 1
ATOM 1522 O O . LEU A 1 187 ? -34.342 -4.203 25.747 1.00 65.25 187 LEU A O 1
ATOM 1526 N N . LEU A 1 188 ? -32.153 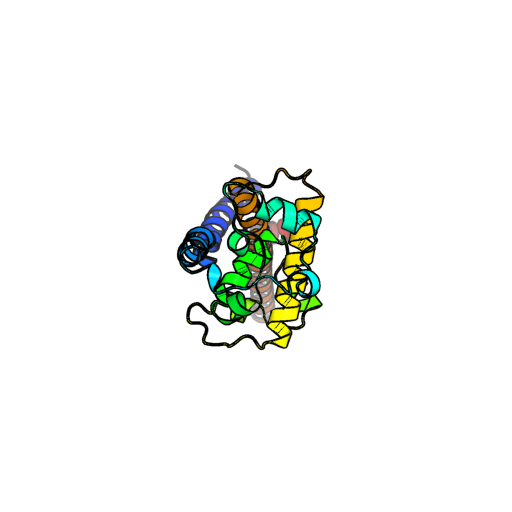-4.676 25.537 1.00 67.31 188 LEU A N 1
ATOM 1527 C CA . LEU A 1 188 ? -32.150 -5.792 26.487 1.00 67.31 188 LEU A CA 1
ATOM 1528 C C . LEU A 1 188 ? -32.532 -5.332 27.900 1.00 67.31 188 LEU A C 1
ATOM 1530 O O . LEU A 1 188 ? -33.295 -6.008 28.593 1.00 67.31 188 LEU A O 1
ATOM 1534 N N . LYS A 1 189 ? -32.056 -4.154 28.327 1.00 61.19 189 LYS A N 1
ATOM 1535 C CA . LYS A 1 189 ? -32.480 -3.538 29.591 1.00 61.19 189 LYS A CA 1
ATOM 1536 C C . LYS A 1 189 ? -33.955 -3.154 29.569 1.00 61.19 189 LYS A C 1
ATOM 1538 O O . LYS A 1 189 ? -34.623 -3.453 30.546 1.00 61.19 189 LYS A O 1
ATOM 1543 N N . LYS A 1 190 ? -34.481 -2.588 28.474 1.00 55.47 190 LYS A N 1
ATOM 1544 C CA . LYS A 1 190 ? -35.914 -2.262 28.317 1.00 55.47 190 LYS A CA 1
ATOM 1545 C C . LYS A 1 190 ? -36.820 -3.494 28.317 1.00 55.47 190 LYS A C 1
ATOM 1547 O O . LYS A 1 190 ? -37.899 -3.454 28.905 1.00 55.47 190 LYS A O 1
ATOM 1552 N N . GLN A 1 191 ? -36.383 -4.597 27.712 1.00 54.62 191 GLN A N 1
ATOM 1553 C CA . GLN A 1 191 ? -37.094 -5.875 27.799 1.00 54.62 191 GLN A CA 1
ATOM 1554 C C . GLN A 1 191 ? -37.098 -6.415 29.234 1.00 54.62 191 GLN A C 1
ATOM 1556 O O . GLN A 1 191 ? -38.146 -6.819 29.727 1.00 54.62 191 GLN A O 1
ATOM 1561 N N . LYS A 1 192 ? -35.968 -6.343 29.951 1.00 53.28 192 LYS A N 1
ATOM 1562 C CA . LYS A 1 192 ? -35.900 -6.724 31.375 1.00 53.28 192 LYS A CA 1
ATOM 1563 C C . LYS A 1 192 ? -36.669 -5.767 32.296 1.00 53.28 192 LYS A C 1
ATOM 1565 O O . LYS A 1 192 ? -37.207 -6.196 33.311 1.00 53.28 192 LYS A O 1
ATOM 1570 N N . SER A 1 193 ? -36.744 -4.487 31.941 1.00 42.28 193 SER A N 1
ATOM 1571 C CA . SER A 1 193 ? -37.424 -3.432 32.697 1.00 42.28 193 SER A CA 1
ATOM 1572 C C . SER A 1 193 ? -38.871 -3.200 32.252 1.00 42.28 193 SER A C 1
ATOM 1574 O O . SER A 1 193 ? -39.520 -2.299 32.771 1.00 42.28 193 SER A O 1
ATOM 1576 N N . SER A 1 194 ? -39.426 -4.041 31.370 1.00 43.19 194 SER A N 1
ATOM 1577 C CA . SER A 1 194 ? -40.882 -4.124 31.147 1.00 43.19 194 SER A CA 1
ATOM 1578 C C . SER A 1 194 ? -41.631 -4.701 32.361 1.00 43.19 194 SER A C 1
ATOM 1580 O O . SER A 1 194 ? -42.844 -4.848 32.312 1.00 43.19 194 SER A O 1
ATOM 1582 N N . ASN A 1 195 ? -40.921 -4.948 33.471 1.00 41.19 195 ASN A N 1
ATOM 1583 C CA . ASN A 1 195 ? -41.505 -5.067 34.802 1.00 41.19 195 ASN A CA 1
ATOM 1584 C C . ASN A 1 195 ? -41.315 -3.841 35.714 1.00 41.19 195 ASN A C 1
ATOM 1586 O O . ASN A 1 195 ? -42.000 -3.809 36.718 1.00 41.19 195 ASN A O 1
ATOM 1590 N N . PHE A 1 196 ? -40.484 -2.830 35.415 1.00 32.66 196 PHE A N 1
ATOM 1591 C CA . PHE A 1 196 ? -40.403 -1.578 36.198 1.00 32.66 196 PHE A CA 1
ATOM 1592 C C . PHE A 1 196 ? -39.653 -0.465 35.425 1.00 32.66 196 PHE A C 1
ATOM 1594 O O . PHE A 1 196 ? -38.459 -0.574 35.152 1.00 32.66 196 PHE A O 1
ATOM 1601 N N . LEU A 1 197 ? -40.344 0.640 35.129 1.00 33.41 197 LEU A N 1
ATOM 1602 C CA . LEU A 1 197 ? -39.786 1.985 34.872 1.00 33.41 197 LEU A CA 1
ATOM 1603 C C . LEU A 1 197 ? -40.031 2.845 36.135 1.00 33.41 197 LEU A C 1
ATOM 1605 O O . LEU 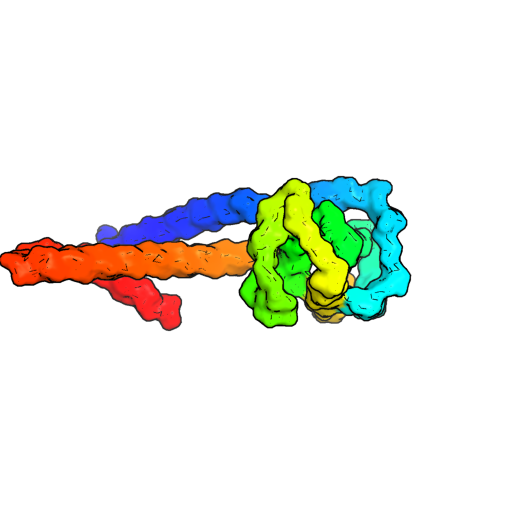A 1 197 ? -40.955 2.496 36.874 1.00 33.41 197 LEU A O 1
ATOM 1609 N N . PRO A 1 198 ? -39.339 3.984 36.384 1.00 49.41 198 PRO A N 1
ATOM 1610 C CA . PRO A 1 198 ? -38.356 4.695 35.549 1.00 49.41 198 PRO A CA 1
ATOM 1611 C C . PRO A 1 198 ? -37.086 5.172 36.303 1.00 49.41 198 PRO A C 1
ATOM 1613 O O . PRO A 1 198 ? -37.155 5.514 37.472 1.00 49.41 198 PRO A O 1
ATOM 1616 N N . LEU A 1 199 ? -35.939 5.295 35.622 1.00 36.22 199 LEU A N 1
ATOM 1617 C CA . LEU A 1 199 ? -34.899 6.326 35.849 1.00 36.22 199 LEU A CA 1
ATOM 1618 C C . LEU A 1 199 ? -33.737 6.024 34.891 1.00 36.22 199 LEU A C 1
ATOM 1620 O O . LEU A 1 199 ? -33.130 4.972 35.025 1.00 36.22 199 LEU A O 1
ATOM 1624 N N . LEU A 1 200 ? -33.473 6.898 33.914 1.00 37.41 200 LEU A N 1
ATOM 1625 C CA . LEU A 1 200 ? -32.201 7.119 33.180 1.00 37.41 200 LEU A CA 1
ATOM 1626 C C . LEU A 1 200 ? -32.507 7.895 31.882 1.00 37.41 200 LEU A C 1
ATOM 1628 O O . LEU A 1 200 ? -32.139 7.516 30.774 1.00 37.41 200 LEU A O 1
ATOM 1632 N N . SER A 1 201 ? -33.231 9.005 32.008 1.00 45.16 201 SER A N 1
ATOM 1633 C CA . SER A 1 201 ? -33.527 9.919 30.906 1.00 45.16 201 SER A CA 1
ATOM 1634 C C . SER A 1 201 ? -32.805 11.231 31.170 1.00 45.16 201 SER A C 1
ATOM 1636 O O . SER A 1 201 ? -33.363 12.065 31.872 1.00 45.16 201 SER A O 1
ATOM 1638 N N . HIS A 1 202 ? -31.576 11.392 30.666 1.00 39.16 202 HIS A N 1
ATOM 1639 C CA . HIS A 1 202 ? -31.072 12.677 30.134 1.00 39.16 202 HIS A CA 1
ATOM 1640 C C . HIS A 1 202 ? -29.621 12.589 29.627 1.00 39.16 202 HIS A C 1
ATOM 1642 O O . HIS A 1 202 ? -29.305 13.222 28.630 1.00 39.16 202 HIS A O 1
ATOM 1648 N N . VAL A 1 203 ? -28.751 11.760 30.221 1.00 41.91 203 VAL A N 1
ATOM 1649 C CA . VAL A 1 203 ? -27.305 11.794 29.891 1.00 41.91 203 VAL A CA 1
ATOM 1650 C C . VAL A 1 203 ? -26.915 10.890 28.708 1.00 41.91 203 VAL A C 1
ATOM 1652 O O . VAL A 1 203 ? -26.058 11.253 27.912 1.00 41.91 203 VAL A O 1
ATOM 1655 N N . GLN A 1 204 ? -27.560 9.732 28.525 1.00 43.78 204 GLN A N 1
ATOM 1656 C CA . GLN A 1 204 ? -27.201 8.792 27.445 1.00 43.78 204 GLN A CA 1
ATOM 1657 C C . GLN A 1 204 ? -27.854 9.106 26.090 1.00 43.78 204 GLN A C 1
ATOM 1659 O O . GLN A 1 204 ? -27.325 8.722 25.052 1.00 43.78 204 GLN A O 1
ATOM 1664 N N . VAL A 1 205 ? -28.964 9.849 26.077 1.00 46.56 205 VAL A N 1
ATOM 1665 C CA . VAL A 1 205 ? -29.669 10.217 24.835 1.00 46.56 205 VAL A CA 1
ATOM 1666 C C . VAL A 1 205 ? -28.923 11.323 24.070 1.00 46.56 205 VAL A C 1
ATOM 1668 O O . VAL A 1 205 ? -28.965 11.352 22.843 1.00 46.56 205 VAL A O 1
ATOM 1671 N N . GLN A 1 206 ? -28.163 12.184 24.758 1.00 39.31 206 GLN A N 1
ATOM 1672 C CA . GLN A 1 206 ? -27.376 13.237 24.099 1.00 39.31 206 GLN A CA 1
ATOM 1673 C C . GLN A 1 206 ? -26.185 12.697 23.292 1.00 39.31 206 GLN A C 1
ATOM 1675 O O . GLN A 1 206 ? -25.880 13.247 22.238 1.00 39.31 206 GLN A O 1
ATOM 1680 N N . LEU A 1 207 ? -25.555 11.596 23.717 1.00 43.50 207 LEU A N 1
ATOM 1681 C CA . LEU A 1 207 ? -24.459 10.977 22.956 1.00 43.50 207 LEU A CA 1
ATOM 1682 C C . LEU A 1 207 ? -24.951 10.302 21.663 1.00 43.50 207 LEU A C 1
ATOM 1684 O O . LEU A 1 207 ? -24.242 10.328 20.664 1.00 43.50 207 LEU A O 1
ATOM 1688 N N . LEU A 1 208 ? -26.176 9.766 21.665 1.00 43.88 208 LEU A N 1
ATOM 1689 C CA . LEU A 1 208 ? -26.812 9.125 20.505 1.00 43.88 208 LEU A CA 1
ATOM 1690 C C . LEU A 1 208 ? -27.287 10.129 19.443 1.00 43.88 208 LEU A C 1
ATOM 1692 O O . LEU A 1 208 ? -27.171 9.861 18.249 1.00 43.88 208 LEU A O 1
ATOM 1696 N N . ASN A 1 209 ? -27.779 11.302 19.852 1.00 37.25 209 ASN A N 1
ATOM 1697 C CA . ASN A 1 209 ? -28.291 12.298 18.903 1.00 37.25 209 ASN A CA 1
ATOM 1698 C C . ASN A 1 209 ? -27.183 13.020 18.114 1.00 37.25 209 ASN A C 1
ATOM 1700 O O . ASN A 1 209 ? -27.433 13.471 16.999 1.00 37.25 209 ASN A O 1
ATOM 1704 N N . TYR A 1 210 ? -25.955 13.090 18.638 1.00 42.66 210 TYR A N 1
ATOM 1705 C CA . TYR A 1 210 ? -24.839 13.741 17.940 1.00 42.66 210 TYR A CA 1
ATOM 1706 C C . TYR A 1 210 ? -24.170 12.860 16.877 1.00 42.66 210 TYR A C 1
ATOM 1708 O O . TYR A 1 210 ? -23.595 13.392 15.932 1.00 42.66 210 TYR A O 1
ATOM 1716 N N . THR A 1 211 ? -24.267 11.529 16.970 1.00 39.72 211 THR A N 1
ATOM 1717 C CA . THR A 1 211 ? -23.702 10.626 15.948 1.00 39.72 211 THR A CA 1
ATOM 1718 C C . THR A 1 211 ? -24.521 10.630 14.651 1.00 39.72 211 THR A C 1
ATOM 1720 O O . THR A 1 211 ? -23.979 10.351 13.589 1.00 39.72 211 THR A O 1
ATOM 1723 N N . ILE A 1 212 ? -25.803 11.006 14.718 1.00 38.19 212 ILE A N 1
ATOM 1724 C CA . ILE A 1 212 ? -26.712 11.044 13.560 1.00 38.19 212 ILE A CA 1
ATOM 1725 C C . ILE A 1 212 ? -26.636 12.390 12.807 1.00 38.19 212 ILE A C 1
ATOM 1727 O O . ILE A 1 212 ? -26.961 12.443 11.628 1.00 38.19 212 ILE A O 1
ATOM 1731 N N . GLN A 1 213 ? -26.153 13.471 13.433 1.00 29.81 213 GLN A N 1
ATOM 1732 C CA . GLN A 1 213 ? -26.053 14.800 12.797 1.00 29.81 213 GLN A CA 1
ATOM 1733 C C . GLN A 1 213 ? -24.726 15.075 12.059 1.00 29.81 213 GLN A C 1
ATOM 1735 O O . GLN A 1 213 ? -24.532 16.183 11.567 1.00 29.81 213 GLN A O 1
ATOM 1740 N N . ILE A 1 214 ? -23.811 14.101 11.974 1.00 39.19 214 ILE A N 1
ATOM 1741 C CA . ILE A 1 214 ? -22.526 14.224 11.245 1.00 39.19 214 ILE A CA 1
ATOM 1742 C C . ILE A 1 214 ? -22.440 13.188 10.099 1.00 39.19 214 ILE A C 1
ATOM 1744 O O . ILE A 1 214 ? -21.354 12.745 9.726 1.00 39.19 214 ILE A O 1
ATOM 1748 N N . ILE A 1 215 ? -23.590 12.776 9.554 1.00 39.72 215 ILE A N 1
ATOM 1749 C CA . ILE A 1 215 ? -23.691 12.061 8.268 1.00 39.72 215 ILE A CA 1
ATOM 1750 C C . ILE A 1 215 ? -24.113 13.064 7.200 1.00 39.72 215 ILE A C 1
ATOM 1752 O O . ILE A 1 215 ? -25.079 13.812 7.468 1.00 39.72 215 ILE A O 1
#

pLDDT: mean 85.77, std 18.14, range [29.81, 98.75]

Sequence (215 aa):
MTIDKEANRINYRLRSTFFYRKLKEYNTLSFSAKIDALLPVKQLYIWDDRANWGIGEDAFTYVSNHSNLELIQVFCHPKLIREHSILLAYYRNIAALSQKAVNYLVGINLKKLETDEQNQFPLAEDKAFVLSRLFNEHISLIIDSSIESLTEKELYGILLASTGTQIDGSWRNAIGEEAEKLYSDSLLKKQKSSNFLPLLSHVQVQLLNYTIQII

Radius of gyration: 22.76 Å; chains: 1; bounding box: 62×43×57 Å

Foldseek 3Di:
DDLVVVLVVVLVVVLVVLLVVLCVVLVLVCLVVVLVVCVVVLVVQDCPCVVLLQADPVNVVLQVPDPPHDCSQQAQGLVVCQVAVLCLLLLCQLLLHDQVRCCVQLVDNSVVSNPCRPSPPGDDSVSSSVSRNSSNNSSNVVCVVPVSPDDPVVSSVSSVVSSSVVSVVVSLVVVVVVLVVVVVVVVVVVVVCVVPDDDDPDNPVVSVVVNVVVD

Secondary structure (DSSP, 8-state):
--HHHHHHHHHHHHHHHHHHHHHHHTTGGGHHHHHHTTGGGGGGS--TTTTTTT--HHHHHHHHH-SS--HHHHS--HHHHHH-TTHHHHHHHHTT--HHHHHHHH-S-HHHHTT-TT--SPPPHHHHHHHHHHHHHHHHHHHHHTTT---HHHHHHHHHHHHHHHHHHHHHHHHHHHHHHHHHHHHHHHHHTTT------SHHHHHHHHHHTT-